Protein AF-A0A946X3V8-F1 (afdb_monomer)

Structure (mmCIF, N/CA/C/O backbone):
data_AF-A0A946X3V8-F1
#
_entry.id   AF-A0A946X3V8-F1
#
loop_
_atom_site.group_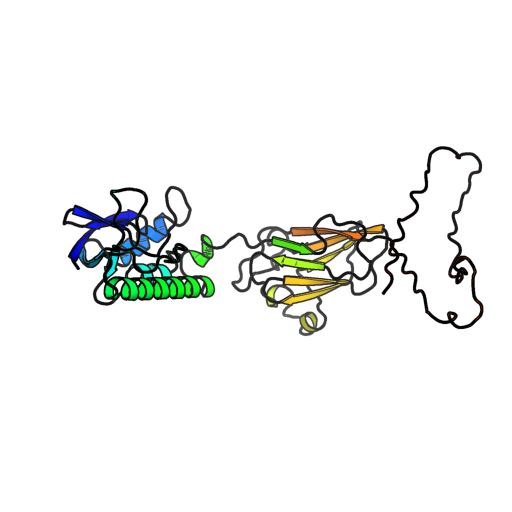PDB
_atom_site.id
_atom_site.type_symbol
_atom_site.label_atom_id
_atom_site.label_alt_id
_atom_site.label_comp_id
_atom_site.label_asym_id
_atom_site.label_entity_id
_atom_site.label_seq_id
_atom_site.pdbx_PDB_ins_code
_atom_site.Cartn_x
_atom_site.Cartn_y
_atom_site.Cartn_z
_atom_site.occupancy
_atom_site.B_iso_or_equiv
_atom_site.auth_seq_id
_atom_site.auth_comp_id
_atom_site.auth_asym_id
_atom_site.auth_atom_id
_atom_site.pdbx_PDB_model_num
ATOM 1 N N . MET A 1 1 ? -13.999 -13.532 32.429 1.00 78.25 1 MET A N 1
ATOM 2 C CA . MET A 1 1 ? -14.507 -12.390 31.642 1.00 78.25 1 MET A CA 1
ATOM 3 C C . MET A 1 1 ? -14.906 -11.303 32.614 1.00 78.25 1 MET A C 1
ATOM 5 O O . MET A 1 1 ? -15.531 -11.626 33.618 1.00 78.25 1 MET A O 1
ATOM 9 N N . ALA A 1 2 ? -14.481 -10.073 32.361 1.00 88.38 2 ALA A N 1
ATOM 10 C CA . ALA A 1 2 ? -14.849 -8.902 33.150 1.00 88.38 2 ALA A CA 1
ATOM 11 C C . ALA A 1 2 ? -15.668 -7.944 32.278 1.00 88.38 2 ALA A C 1
ATOM 13 O O . ALA A 1 2 ? -15.672 -8.074 31.055 1.00 88.38 2 ALA A O 1
ATOM 14 N N . THR A 1 3 ? -16.346 -6.989 32.899 1.00 93.31 3 THR A N 1
ATOM 15 C CA . THR A 1 3 ? -16.935 -5.838 32.207 1.00 93.31 3 THR A CA 1
ATOM 16 C C . THR A 1 3 ? -16.136 -4.594 32.557 1.00 93.31 3 THR A C 1
ATOM 18 O O . THR A 1 3 ? -15.668 -4.481 33.690 1.00 93.31 3 THR A O 1
ATOM 21 N N . GLY A 1 4 ? -15.984 -3.675 31.610 1.00 94.19 4 GLY A N 1
ATOM 22 C CA . GLY A 1 4 ? -15.344 -2.387 31.856 1.00 94.19 4 GLY A CA 1
ATOM 23 C C . GLY A 1 4 ? -16.062 -1.265 31.125 1.00 94.19 4 GLY A C 1
ATOM 24 O O . GLY A 1 4 ? -16.406 -1.415 29.953 1.00 94.19 4 GLY A O 1
ATOM 25 N N . THR A 1 5 ? -16.286 -0.152 31.815 1.00 97.50 5 THR A N 1
ATOM 26 C CA . THR A 1 5 ? -16.934 1.031 31.238 1.00 97.50 5 THR A CA 1
ATOM 27 C C . THR A 1 5 ? -15.870 1.993 30.729 1.00 97.50 5 THR A C 1
ATOM 29 O O . THR A 1 5 ? -15.055 2.460 31.523 1.00 97.50 5 THR A O 1
ATOM 32 N N . VAL A 1 6 ? -15.854 2.302 29.431 1.00 97.00 6 VAL A N 1
ATOM 33 C CA . VAL A 1 6 ? -14.847 3.187 28.818 1.00 97.00 6 VAL A CA 1
ATOM 34 C C . VAL A 1 6 ? -14.867 4.563 29.488 1.00 97.00 6 VAL A C 1
ATOM 36 O O . VAL A 1 6 ? -15.927 5.170 29.631 1.00 97.00 6 VAL A O 1
ATOM 39 N N . GLN A 1 7 ? -13.696 5.070 29.883 1.00 97.12 7 GLN A N 1
ATOM 40 C CA . GLN A 1 7 ? -13.557 6.371 30.540 1.00 97.12 7 GLN A CA 1
ATOM 41 C C . GLN A 1 7 ? -12.714 7.353 29.722 1.00 97.12 7 GLN A C 1
ATOM 43 O O . GLN A 1 7 ? -13.207 8.415 29.356 1.00 97.12 7 GLN A O 1
ATOM 48 N N . THR A 1 8 ? -11.440 7.030 29.469 1.00 96.44 8 THR A N 1
ATOM 49 C CA . THR A 1 8 ? -10.491 7.956 28.822 1.00 96.44 8 THR A CA 1
ATOM 50 C C . THR A 1 8 ? -9.609 7.230 27.817 1.00 96.44 8 THR A C 1
ATOM 52 O O . THR A 1 8 ? -9.109 6.148 28.108 1.00 96.44 8 THR A O 1
ATOM 55 N N . PHE A 1 9 ? -9.345 7.850 26.668 1.00 94.56 9 PHE A N 1
ATOM 56 C CA . PHE A 1 9 ? -8.473 7.301 25.627 1.00 94.56 9 PHE A CA 1
ATOM 57 C C . PHE A 1 9 ? -7.059 7.867 25.706 1.00 94.56 9 PHE A C 1
ATOM 59 O O . PHE A 1 9 ? -6.863 9.084 25.779 1.00 94.56 9 PHE A O 1
ATOM 66 N N . ILE A 1 10 ? -6.070 6.980 25.629 1.00 92.69 10 ILE A N 1
ATOM 67 C CA . ILE A 1 10 ? -4.640 7.311 25.649 1.00 92.69 10 ILE A CA 1
ATOM 68 C C . ILE A 1 10 ? -4.106 7.404 24.208 1.00 92.69 10 ILE A C 1
ATOM 70 O O . ILE A 1 10 ? -3.445 8.381 23.840 1.00 92.69 10 ILE A O 1
ATOM 74 N N . ASP A 1 11 ? -4.432 6.414 23.376 1.00 91.00 11 ASP A N 1
ATOM 75 C CA . ASP A 1 11 ? -4.097 6.331 21.949 1.00 91.00 11 ASP A CA 1
ATOM 76 C C . ASP A 1 11 ? -5.118 5.453 21.193 1.00 91.00 11 ASP A C 1
ATOM 78 O O . ASP A 1 11 ? -6.124 5.048 21.770 1.00 91.00 11 ASP A O 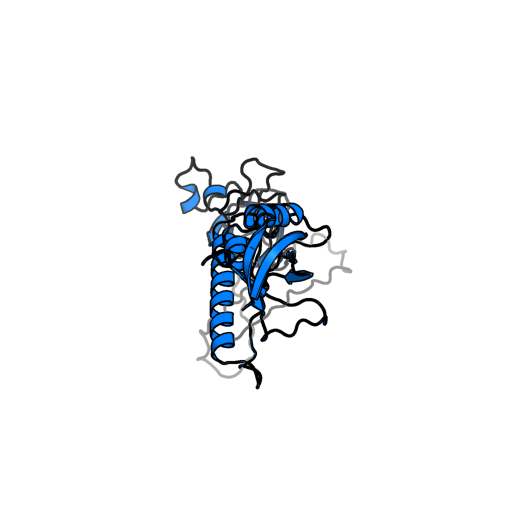1
ATOM 82 N N . GLY A 1 12 ? -4.873 5.167 19.907 1.00 91.12 12 GLY A N 1
ATOM 83 C CA . GLY A 1 12 ? -5.767 4.367 19.054 1.00 91.12 12 GLY A CA 1
ATOM 84 C C . GLY A 1 12 ? -5.869 2.876 19.396 1.00 91.12 12 GLY A C 1
ATOM 85 O O . GLY A 1 12 ? -6.536 2.143 18.677 1.00 91.12 12 GLY A O 1
ATOM 86 N N . MET A 1 13 ? -5.217 2.400 20.461 1.00 94.31 13 MET A N 1
ATOM 87 C CA . MET A 1 13 ? -5.359 1.021 20.947 1.00 94.31 13 MET A CA 1
ATOM 88 C C . MET A 1 13 ? -5.464 0.911 22.473 1.00 94.31 13 MET A C 1
ATOM 90 O O . MET A 1 13 ? -5.549 -0.203 22.992 1.00 94.31 13 MET A O 1
ATOM 94 N N . THR A 1 14 ? -5.428 2.028 23.203 1.00 94.12 14 THR A N 1
ATOM 95 C CA . THR A 1 14 ? -5.308 2.033 24.664 1.00 94.12 14 THR A CA 1
ATOM 96 C C . THR A 1 14 ? -6.273 3.025 25.300 1.00 94.12 14 THR A C 1
ATOM 98 O O . THR A 1 14 ? -6.287 4.210 24.956 1.00 94.12 14 THR A O 1
ATOM 101 N N . PHE A 1 15 ? -7.029 2.562 26.293 1.00 94.50 15 PHE A N 1
ATOM 102 C CA . PHE A 1 15 ? -7.959 3.375 27.076 1.00 94.50 15 PHE A CA 1
ATOM 103 C C . PHE A 1 15 ? -8.028 2.898 28.533 1.00 94.50 15 PHE A C 1
ATOM 105 O O . PHE A 1 15 ? -7.554 1.815 28.875 1.00 94.50 15 PHE A O 1
ATOM 112 N N . THR A 1 16 ? -8.605 3.714 29.410 1.00 95.12 16 THR A N 1
ATOM 113 C CA . THR A 1 16 ? -8.894 3.357 30.803 1.00 95.12 16 THR A CA 1
ATOM 114 C C . THR A 1 16 ? -10.383 3.128 31.003 1.00 95.12 16 THR A C 1
ATOM 116 O O . THR A 1 16 ? -11.209 3.731 30.311 1.00 95.12 16 THR A O 1
ATOM 119 N N . THR A 1 17 ? -10.727 2.281 31.970 1.00 95.12 17 THR A N 1
ATOM 120 C CA . THR A 1 17 ? -12.112 2.062 32.392 1.00 95.12 17 THR A CA 1
ATOM 121 C C . THR A 1 17 ? -12.420 2.767 33.712 1.00 95.12 17 THR A C 1
ATOM 123 O O . THR A 1 17 ? -11.513 3.080 34.485 1.00 95.12 17 THR A O 1
ATOM 126 N N . VAL A 1 18 ? -13.704 3.002 33.997 1.00 94.88 18 VAL A N 1
ATOM 127 C CA . VAL A 1 18 ? -14.175 3.591 35.267 1.00 94.88 18 VAL A CA 1
ATOM 128 C C . VAL A 1 18 ? -13.748 2.745 36.473 1.00 94.88 18 VAL A C 1
ATOM 130 O O . VAL A 1 18 ? -13.488 3.272 37.551 1.00 94.88 18 VAL A O 1
ATOM 133 N N . GLU A 1 19 ? -13.624 1.435 36.280 1.00 92.38 19 GLU A N 1
ATOM 134 C CA . GLU A 1 19 ? -13.178 0.464 37.281 1.00 92.38 19 GLU A CA 1
ATOM 135 C C . GLU A 1 19 ? -11.659 0.523 37.548 1.00 92.38 19 GLU A C 1
ATOM 137 O O . GLU A 1 19 ? -11.155 -0.203 38.403 1.00 92.38 19 GLU A O 1
ATOM 142 N N . GLY A 1 20 ? -10.926 1.399 36.851 1.00 88.94 20 GLY A N 1
ATOM 143 C CA . GLY A 1 20 ? -9.498 1.638 37.061 1.00 88.94 20 GLY A CA 1
ATOM 144 C C . GLY A 1 20 ? -8.571 0.697 36.290 1.00 88.94 20 GLY A C 1
ATOM 145 O O . GLY A 1 20 ? -7.361 0.715 36.519 1.00 88.94 20 GLY A O 1
ATOM 146 N N . GLU A 1 21 ? -9.095 -0.114 35.367 1.00 88.88 21 GLU A N 1
ATOM 147 C CA . GLU A 1 21 ? -8.267 -0.957 34.501 1.00 88.88 21 GLU A CA 1
ATOM 148 C C . GLU A 1 21 ? -7.748 -0.153 33.300 1.00 88.88 21 GLU A C 1
ATOM 150 O O . GLU A 1 21 ? -8.473 0.624 32.678 1.00 88.88 21 GLU A O 1
ATOM 155 N N . THR A 1 22 ? -6.475 -0.356 32.949 1.00 91.75 22 THR A N 1
ATOM 156 C CA . THR A 1 22 ? -5.914 0.121 31.676 1.00 91.75 22 THR A CA 1
ATOM 157 C C . THR A 1 22 ? -6.017 -1.002 30.657 1.00 91.75 22 THR A C 1
ATOM 159 O O . THR A 1 22 ? -5.399 -2.057 30.815 1.00 91.75 22 THR A O 1
ATOM 162 N N . VAL A 1 23 ? -6.800 -0.771 29.612 1.00 91.88 23 VAL A N 1
ATOM 163 C CA . VAL A 1 23 ? -7.073 -1.731 28.550 1.00 91.88 23 VAL A CA 1
ATOM 164 C C . VAL A 1 23 ? -6.216 -1.385 27.344 1.00 91.88 23 VAL A C 1
ATOM 166 O O . VAL A 1 23 ? -6.343 -0.301 26.780 1.00 91.88 23 VAL A O 1
ATOM 169 N N . ARG A 1 24 ? -5.361 -2.324 26.927 1.00 92.56 24 ARG A N 1
ATOM 170 C CA . ARG A 1 24 ? -4.690 -2.282 25.627 1.00 92.56 24 ARG A CA 1
ATOM 171 C C . ARG A 1 24 ? -5.261 -3.367 24.726 1.00 92.56 24 ARG A C 1
ATOM 173 O O . ARG A 1 24 ? -5.230 -4.546 25.086 1.00 92.56 24 ARG A O 1
ATOM 180 N N . LEU A 1 25 ? -5.777 -2.963 23.571 1.00 93.38 25 LEU A N 1
ATOM 181 C CA . LEU A 1 25 ? -6.363 -3.858 22.583 1.00 93.38 25 LEU A CA 1
ATOM 182 C C . LEU A 1 25 ? -5.312 -4.835 22.052 1.00 93.38 25 LEU A C 1
ATOM 184 O O . LEU A 1 25 ? -4.192 -4.456 21.704 1.00 93.38 25 LEU A O 1
ATOM 188 N N . ASN A 1 26 ? -5.674 -6.113 22.027 1.00 91.19 26 ASN A N 1
ATOM 189 C CA . ASN A 1 26 ? -4.788 -7.178 21.583 1.00 91.19 26 ASN A CA 1
ATOM 190 C C . ASN A 1 26 ? -4.796 -7.342 20.054 1.00 91.19 26 ASN A C 1
ATOM 192 O O . ASN A 1 26 ? -5.752 -6.962 19.378 1.00 91.19 26 ASN A O 1
ATOM 196 N N . GLY A 1 27 ? -3.727 -7.937 19.519 1.00 89.06 27 GLY A N 1
ATOM 197 C CA . GLY A 1 27 ? -3.599 -8.320 18.108 1.00 89.06 27 GLY A CA 1
ATOM 198 C C . GLY A 1 27 ? -3.293 -7.184 17.129 1.00 89.06 27 GLY A C 1
ATOM 199 O O . GLY A 1 27 ? -2.918 -7.467 15.993 1.00 89.06 27 GLY A O 1
ATOM 200 N N . ILE A 1 28 ? -3.395 -5.927 17.558 1.00 91.88 28 ILE A N 1
ATOM 201 C CA . ILE A 1 28 ? -3.292 -4.761 16.679 1.00 91.88 28 ILE A CA 1
ATOM 202 C C . ILE A 1 28 ? -2.108 -3.853 17.009 1.00 91.88 28 ILE A C 1
ATOM 204 O O . ILE A 1 28 ? -1.608 -3.826 18.135 1.00 91.88 28 ILE A O 1
ATOM 208 N N . ASP A 1 29 ? -1.667 -3.116 15.997 1.00 91.31 29 ASP A N 1
ATOM 209 C CA . ASP A 1 29 ? -0.689 -2.038 16.073 1.00 91.31 29 ASP A CA 1
ATOM 210 C C . ASP A 1 29 ? -1.300 -0.770 15.463 1.00 91.31 29 ASP A C 1
ATOM 212 O O . ASP A 1 29 ? -1.994 -0.827 14.443 1.00 91.31 29 ASP A O 1
ATOM 216 N N . VAL A 1 30 ? -1.054 0.373 16.100 1.00 90.06 30 VAL A N 1
ATOM 217 C CA . VAL A 1 30 ? -1.526 1.695 15.657 1.00 90.06 30 VAL A CA 1
ATOM 218 C C . VAL A 1 30 ? -0.366 2.687 15.684 1.00 90.06 30 VAL A C 1
ATOM 220 O O . VAL A 1 30 ? 0.610 2.451 16.403 1.00 90.06 30 VAL A O 1
ATOM 223 N N . PRO A 1 31 ? -0.434 3.821 14.966 1.00 83.81 31 PRO A N 1
ATOM 224 C CA . PRO A 1 31 ? 0.631 4.809 15.035 1.00 83.81 31 PRO A CA 1
ATOM 225 C C . PRO A 1 31 ? 0.688 5.418 16.443 1.00 83.81 31 PRO A C 1
ATOM 227 O O . PRO A 1 31 ? -0.328 5.850 16.994 1.00 83.81 31 PRO A O 1
ATOM 230 N N . VAL A 1 32 ? 1.882 5.465 17.037 1.00 80.88 32 VAL A N 1
ATOM 231 C CA . VAL A 1 32 ? 2.118 5.963 18.405 1.00 80.88 32 VAL A CA 1
ATOM 232 C C . VAL A 1 32 ? 3.109 7.129 18.429 1.00 80.88 32 VAL A C 1
ATOM 234 O O . VAL A 1 32 ? 3.806 7.412 17.457 1.00 80.88 32 VAL A O 1
ATOM 237 N N . GLY A 1 33 ? 3.184 7.833 19.563 1.00 79.81 33 GLY A N 1
ATOM 238 C CA . GLY A 1 33 ? 4.104 8.960 19.741 1.00 79.81 33 GLY A CA 1
ATOM 239 C C . GLY A 1 33 ? 3.791 10.128 18.800 1.00 79.81 33 GLY A C 1
ATOM 240 O O . GLY A 1 33 ? 2.685 10.662 18.826 1.00 79.81 33 GLY A O 1
ATOM 241 N N . ALA A 1 34 ? 4.772 10.532 17.993 1.00 73.38 34 ALA A N 1
ATOM 242 C CA . ALA A 1 34 ? 4.633 11.601 17.001 1.00 73.38 34 ALA A CA 1
ATOM 243 C C . ALA A 1 34 ? 4.330 11.083 15.579 1.00 73.38 34 ALA A C 1
ATOM 245 O O . ALA A 1 34 ? 4.397 11.856 14.626 1.00 73.38 34 ALA A O 1
ATOM 246 N N . ALA A 1 35 ? 4.025 9.789 15.418 1.00 69.31 35 ALA A N 1
ATOM 247 C CA . ALA A 1 35 ? 3.753 9.212 14.106 1.00 69.31 35 ALA A CA 1
ATOM 248 C C . ALA A 1 35 ? 2.489 9.827 13.463 1.00 69.31 35 ALA A C 1
ATOM 250 O O . ALA A 1 35 ? 1.476 10.015 14.156 1.00 69.31 35 ALA A O 1
ATOM 251 N N . PRO A 1 36 ? 2.512 10.117 12.147 1.00 68.44 36 PRO A N 1
ATOM 252 C CA . PRO A 1 36 ? 1.312 10.486 11.400 1.00 68.44 36 PRO A CA 1
ATOM 253 C C . PRO A 1 36 ? 0.200 9.439 11.571 1.00 68.44 36 PRO A C 1
ATOM 255 O O . PRO A 1 36 ? 0.465 8.271 11.824 1.00 68.44 36 PRO A O 1
ATOM 258 N N . GLY A 1 37 ? -1.066 9.853 11.506 1.00 75.00 37 GLY A N 1
ATOM 259 C CA . GLY A 1 37 ? -2.206 8.944 11.689 1.00 75.00 37 GLY A CA 1
ATOM 260 C C . GLY A 1 37 ? -2.555 8.594 13.143 1.00 75.00 37 GLY A C 1
ATOM 261 O O . GLY A 1 37 ? -3.673 8.147 13.387 1.00 75.00 37 GLY A O 1
ATOM 262 N N . ARG A 1 38 ? -1.693 8.884 14.135 1.00 83.06 38 ARG A N 1
ATOM 263 C CA . ARG A 1 38 ? -1.981 8.616 15.564 1.00 83.06 38 ARG A CA 1
ATOM 264 C C . ARG A 1 38 ? -3.309 9.216 16.026 1.00 83.06 38 ARG A C 1
ATOM 266 O O . ARG A 1 38 ? -4.111 8.540 16.665 1.00 83.06 38 ARG A O 1
ATOM 273 N N . ASN A 1 39 ? -3.522 10.502 15.746 1.00 84.19 39 ASN A N 1
ATOM 274 C CA . ASN A 1 39 ? -4.725 11.204 16.199 1.00 84.19 39 ASN A CA 1
ATOM 275 C C . ASN A 1 39 ? -5.979 10.682 15.494 1.00 84.19 39 ASN A C 1
ATOM 277 O O . ASN A 1 39 ? -7.029 10.623 16.119 1.00 84.19 39 ASN A O 1
ATOM 281 N N . ALA A 1 40 ? -5.854 10.269 14.231 1.00 81.31 40 ALA A N 1
ATOM 282 C CA . ALA A 1 40 ? -6.958 9.700 13.473 1.00 81.31 40 ALA A CA 1
ATOM 283 C C . ALA A 1 40 ? -7.340 8.314 14.018 1.00 81.31 40 ALA A C 1
ATOM 285 O O . ALA A 1 40 ? -8.507 8.075 14.292 1.00 81.31 40 ALA A O 1
ATOM 286 N N . ALA A 1 41 ? -6.358 7.454 14.315 1.00 84.44 41 ALA A N 1
ATOM 287 C CA . ALA A 1 41 ? -6.618 6.169 14.968 1.00 84.44 41 ALA A CA 1
ATOM 288 C C . ALA A 1 41 ? -7.237 6.323 16.368 1.00 84.44 41 ALA A C 1
ATOM 290 O O . ALA A 1 41 ? -8.102 5.541 16.751 1.00 84.44 41 ALA A O 1
ATOM 291 N N . LYS A 1 42 ? -6.822 7.339 17.140 1.00 91.06 42 LYS A N 1
ATOM 292 C CA . LYS A 1 42 ? -7.452 7.656 18.433 1.00 91.06 42 LYS A CA 1
ATOM 293 C C . LYS A 1 42 ? -8.900 8.122 18.264 1.00 91.06 42 LYS A C 1
ATOM 295 O O . LYS A 1 42 ? -9.756 7.659 19.005 1.00 91.06 42 LYS A O 1
ATOM 300 N N . ALA A 1 43 ? -9.152 9.025 17.318 1.00 87.81 43 ALA A N 1
ATOM 301 C CA . ALA A 1 43 ? -10.485 9.555 17.051 1.00 87.81 43 ALA A CA 1
ATOM 302 C C . ALA A 1 43 ? -11.451 8.457 16.585 1.00 87.81 43 ALA A C 1
ATOM 304 O O . ALA A 1 43 ? -12.572 8.399 17.075 1.00 87.81 43 ALA A O 1
ATOM 305 N N . GLU A 1 44 ? -10.996 7.541 15.726 1.00 93.94 44 GLU A N 1
ATOM 306 C CA . GLU A 1 44 ? -11.821 6.407 15.303 1.00 93.94 44 GLU A CA 1
ATOM 307 C C . GLU A 1 44 ? -12.158 5.491 16.483 1.00 93.94 44 GLU A C 1
ATOM 309 O O . GLU A 1 44 ? -13.300 5.073 16.643 1.00 93.94 44 GLU A O 1
ATOM 314 N N . LEU A 1 45 ? -11.185 5.203 17.355 1.00 95.06 45 LEU A N 1
ATOM 315 C CA . LEU A 1 45 ? -11.452 4.392 18.539 1.00 95.06 45 LEU A CA 1
ATOM 316 C C . LEU A 1 45 ? -12.463 5.084 19.477 1.00 95.06 45 LEU A C 1
ATOM 318 O O . LEU A 1 45 ? -13.329 4.419 20.041 1.00 95.06 45 LEU A O 1
ATOM 322 N N . GLU A 1 46 ? -12.370 6.410 19.619 1.00 94.56 46 GLU A N 1
ATOM 323 C CA . GLU A 1 46 ? -13.327 7.236 20.368 1.00 94.56 46 GLU A CA 1
ATOM 324 C C . GLU A 1 46 ? -14.739 7.196 19.770 1.00 94.56 46 GLU A C 1
ATOM 326 O O . GLU A 1 46 ? -15.710 7.151 20.522 1.00 94.56 46 GLU A O 1
ATOM 331 N N . GLU A 1 47 ? -14.865 7.191 18.443 1.00 94.38 47 GLU A N 1
ATOM 332 C CA . GLU A 1 47 ? -16.149 7.080 17.745 1.00 94.38 47 GLU A CA 1
ATOM 333 C C . GLU A 1 47 ? -16.740 5.671 17.854 1.00 94.38 47 GLU A C 1
ATOM 335 O O . GLU A 1 47 ? -17.938 5.515 18.093 1.00 94.38 47 GLU A O 1
ATOM 340 N N . LEU A 1 48 ? -15.893 4.648 17.734 1.00 94.94 48 LEU A N 1
ATOM 341 C CA . LEU A 1 48 ? -16.301 3.251 17.756 1.00 94.94 48 LEU A CA 1
ATOM 342 C C . LEU A 1 48 ? -16.796 2.805 19.138 1.00 94.94 48 LEU A C 1
ATOM 344 O O . LEU A 1 48 ? -17.756 2.042 19.229 1.00 94.94 48 LEU A O 1
ATOM 348 N N . ILE A 1 49 ? -16.143 3.254 20.214 1.00 97.12 49 ILE A N 1
ATOM 349 C CA . ILE A 1 49 ? -16.503 2.890 21.593 1.00 97.12 49 ILE A CA 1
ATOM 350 C C . ILE A 1 49 ? -16.533 4.109 22.526 1.00 97.12 49 ILE A C 1
ATOM 352 O O . ILE A 1 49 ? -15.737 4.154 23.459 1.00 97.12 49 ILE A O 1
ATOM 356 N N . PRO A 1 50 ? -17.453 5.076 22.354 1.00 95.88 50 PRO A N 1
ATOM 357 C CA . PRO A 1 50 ? -17.441 6.335 23.102 1.00 95.88 50 PRO A CA 1
ATOM 358 C C . PRO A 1 50 ? -17.345 6.172 24.625 1.00 95.88 50 PRO A C 1
ATOM 360 O O . PRO A 1 50 ? -17.733 5.154 25.199 1.00 95.88 50 PRO A O 1
ATOM 363 N N . ALA A 1 51 ? -16.856 7.203 25.319 1.00 96.44 51 ALA A N 1
ATOM 364 C CA . ALA A 1 51 ? -16.819 7.185 26.782 1.00 96.44 51 ALA A CA 1
ATOM 365 C C . ALA A 1 51 ? -18.217 6.886 27.363 1.00 96.44 51 ALA A C 1
ATOM 367 O O . ALA A 1 51 ? -19.209 7.506 26.981 1.00 96.44 51 ALA A O 1
ATOM 368 N N . GLY A 1 52 ? -18.286 5.929 28.289 1.00 96.56 52 GLY A N 1
ATOM 369 C CA . GLY A 1 52 ? -19.530 5.366 28.818 1.00 96.56 52 GLY A CA 1
ATOM 370 C C . GLY A 1 52 ? -19.955 4.036 28.185 1.00 96.56 52 GLY A C 1
ATOM 371 O O . GLY A 1 52 ? -20.804 3.358 28.763 1.00 96.56 52 GLY A O 1
ATOM 372 N N . THR A 1 53 ? -19.361 3.616 27.062 1.00 97.81 53 THR A N 1
ATOM 373 C CA . THR A 1 53 ? -19.620 2.295 26.469 1.00 97.81 53 THR A CA 1
ATOM 374 C C . THR A 1 53 ? -19.179 1.184 27.422 1.00 97.81 53 THR A C 1
ATOM 376 O O . THR A 1 53 ? -18.076 1.216 27.973 1.00 97.81 53 THR A O 1
ATOM 379 N N . VAL A 1 54 ? -20.044 0.189 27.627 1.00 97.81 54 VAL A N 1
ATOM 380 C CA . VAL A 1 54 ? -19.768 -0.970 28.485 1.00 97.81 54 VAL A CA 1
ATOM 381 C C . VAL A 1 54 ? -19.267 -2.116 27.621 1.00 97.81 54 VAL A C 1
ATOM 383 O O . VAL A 1 54 ? -20.000 -2.636 26.786 1.00 97.81 54 VAL A O 1
ATOM 386 N N . LEU A 1 55 ? -18.026 -2.535 27.853 1.00 97.31 55 LEU A N 1
ATOM 387 C CA . LEU A 1 55 ? -17.369 -3.572 27.068 1.00 97.31 55 LEU A CA 1
ATOM 388 C C . LEU A 1 55 ? -17.243 -4.868 27.862 1.00 97.31 55 LEU A C 1
ATOM 390 O O . LEU A 1 55 ? -16.966 -4.861 29.064 1.00 97.31 55 LEU A O 1
ATOM 394 N N . THR A 1 56 ? -17.366 -5.995 27.164 1.00 97.19 56 THR A N 1
ATOM 395 C CA . THR A 1 56 ? -16.904 -7.286 27.681 1.00 97.19 56 THR A CA 1
ATOM 396 C C . THR A 1 56 ? -15.405 -7.399 27.437 1.00 97.19 56 THR A C 1
ATOM 398 O O . THR A 1 56 ? -14.941 -7.287 26.305 1.00 97.19 56 THR A O 1
ATOM 401 N N . LEU A 1 57 ? -14.641 -7.629 28.502 1.00 93.38 57 LEU A N 1
ATOM 402 C CA . LEU A 1 57 ? -13.186 -7.700 28.484 1.00 93.38 57 LEU A CA 1
ATOM 403 C C . LEU A 1 57 ? -12.714 -9.131 28.756 1.00 93.38 57 LEU A C 1
ATOM 405 O O . LEU A 1 57 ? -13.021 -9.743 29.791 1.00 93.38 57 LEU A O 1
ATOM 409 N N . ILE A 1 58 ? -11.921 -9.655 27.825 1.00 90.94 58 ILE A N 1
ATOM 410 C CA . ILE A 1 58 ? -11.261 -10.956 27.931 1.00 90.94 58 ILE A CA 1
ATOM 411 C C . ILE A 1 58 ? -9.756 -10.710 27.949 1.00 90.94 58 ILE A C 1
ATOM 413 O O . ILE A 1 58 ? -9.175 -10.326 26.937 1.00 90.94 58 ILE A O 1
ATOM 417 N N . ALA A 1 59 ? -9.128 -10.896 29.111 1.00 86.69 59 ALA A N 1
ATOM 418 C CA . ALA A 1 59 ? -7.684 -10.749 29.244 1.00 86.69 59 ALA A CA 1
ATOM 419 C C . ALA A 1 59 ? -6.964 -11.850 28.456 1.00 86.69 59 ALA A C 1
ATOM 421 O O . ALA A 1 59 ? -7.293 -13.028 28.599 1.00 86.69 59 ALA A O 1
ATOM 422 N N . ASP A 1 60 ? -5.963 -11.473 27.664 1.00 80.44 60 ASP A N 1
ATOM 423 C CA . ASP A 1 60 ? -5.059 -12.433 27.044 1.00 80.44 60 ASP A CA 1
ATOM 424 C C . ASP A 1 60 ? -4.045 -12.918 28.088 1.00 80.44 60 ASP A C 1
ATOM 426 O O . ASP A 1 60 ? -3.130 -12.197 28.488 1.00 80.44 60 ASP A O 1
ATOM 430 N N . THR A 1 61 ? -4.222 -14.157 28.541 1.00 72.38 61 THR A N 1
ATOM 431 C CA . THR A 1 61 ? -3.334 -14.836 29.497 1.00 72.38 61 THR A CA 1
ATOM 432 C C . THR A 1 61 ? -2.185 -15.583 28.819 1.00 72.38 61 THR A C 1
ATOM 434 O O . THR A 1 61 ? -1.323 -16.143 29.494 1.00 72.38 61 THR A O 1
ATOM 437 N N . THR A 1 62 ? -2.162 -15.605 27.487 1.00 64.50 62 THR A N 1
ATOM 438 C CA . THR A 1 62 ? -1.239 -16.409 26.677 1.00 64.50 62 THR A CA 1
ATOM 439 C C . THR A 1 62 ? -0.020 -15.610 26.210 1.00 64.50 62 THR A C 1
ATOM 441 O O . THR A 1 62 ? 1.041 -16.184 25.954 1.00 64.50 62 THR A O 1
ATOM 444 N N . THR A 1 63 ? -0.135 -14.278 26.159 1.00 64.06 63 THR A N 1
ATOM 445 C CA . THR A 1 63 ? 0.946 -13.373 25.759 1.00 64.06 63 THR A CA 1
ATOM 446 C C . THR A 1 63 ? 1.605 -12.736 26.983 1.00 64.06 63 THR A C 1
ATOM 448 O O . THR A 1 63 ? 1.044 -11.851 27.625 1.00 64.06 63 THR A O 1
ATOM 451 N N . THR A 1 64 ? 2.849 -13.113 27.285 1.00 55.69 64 THR A N 1
ATOM 452 C CA . THR A 1 64 ? 3.690 -12.355 28.226 1.00 55.69 64 THR A CA 1
ATOM 453 C C . THR A 1 64 ? 4.130 -11.044 27.580 1.00 55.69 64 THR A C 1
ATOM 455 O O . THR A 1 64 ? 4.976 -11.046 26.684 1.00 55.69 64 THR A O 1
ATOM 458 N N . VAL A 1 65 ? 3.561 -9.923 28.023 1.00 55.97 65 VAL A N 1
ATOM 459 C CA . VAL A 1 65 ? 4.027 -8.581 27.646 1.00 55.97 65 VAL A CA 1
ATOM 460 C C . VAL A 1 65 ? 5.285 -8.253 28.469 1.00 55.97 65 VAL A C 1
ATOM 462 O O . VAL A 1 65 ? 5.280 -8.505 29.674 1.00 55.97 65 VAL A O 1
ATOM 465 N N . PRO A 1 66 ? 6.368 -7.711 27.876 1.00 44.78 66 PRO A N 1
ATOM 466 C CA . PRO A 1 66 ? 7.638 -7.495 28.583 1.00 44.78 66 PRO A CA 1
ATOM 467 C C . PRO A 1 66 ? 7.583 -6.533 29.783 1.00 44.78 66 PRO A C 1
ATOM 469 O O . PRO A 1 66 ? 8.499 -6.544 30.601 1.00 44.78 66 PRO A O 1
ATOM 472 N N . SER A 1 67 ? 6.541 -5.702 29.908 1.00 50.56 67 SER A N 1
ATOM 473 C CA . SER A 1 67 ? 6.342 -4.801 31.050 1.00 50.56 67 SER A CA 1
ATOM 474 C C . SER A 1 67 ? 5.134 -5.231 31.889 1.00 50.56 67 SER A C 1
ATOM 476 O O . SER A 1 67 ? 4.037 -5.459 31.383 1.00 50.56 67 SER A O 1
ATOM 478 N N . SER A 1 68 ? 5.337 -5.329 33.203 1.00 49.22 68 SER A N 1
ATOM 479 C CA . SER A 1 68 ? 4.423 -5.943 34.177 1.00 49.22 68 SER A CA 1
ATOM 480 C C . SER A 1 68 ? 3.106 -5.195 34.439 1.00 49.22 68 SER A C 1
ATOM 482 O O . SER A 1 68 ? 2.307 -5.660 35.250 1.00 49.22 68 SER A O 1
ATOM 484 N N . SER A 1 69 ? 2.851 -4.060 33.781 1.00 54.31 69 SER A N 1
ATOM 485 C CA . SER A 1 69 ? 1.666 -3.223 34.025 1.00 54.31 69 SER A CA 1
ATOM 486 C C . SER A 1 69 ? 0.654 -3.186 32.879 1.00 54.31 69 SER A C 1
ATOM 488 O O . SER A 1 69 ? -0.482 -2.775 33.103 1.00 54.31 69 SER A O 1
ATOM 490 N N . THR A 1 70 ? 1.019 -3.601 31.660 1.00 62.97 70 THR A N 1
ATOM 491 C CA . THR A 1 70 ? 0.106 -3.529 30.507 1.00 62.97 70 THR A CA 1
ATOM 492 C C . THR A 1 70 ? -0.506 -4.896 30.235 1.00 62.97 70 THR A C 1
ATOM 494 O O . THR A 1 70 ? 0.145 -5.773 29.670 1.00 62.97 70 THR A O 1
ATOM 497 N N . LYS A 1 71 ? -1.766 -5.078 30.633 1.00 76.06 71 LYS A N 1
ATOM 498 C CA . LYS A 1 71 ? -2.552 -6.264 30.280 1.00 76.06 71 LYS A CA 1
ATOM 499 C C . LYS A 1 71 ? -3.145 -6.081 28.881 1.00 76.06 71 LYS A C 1
ATOM 501 O O . LYS A 1 71 ? -3.664 -5.012 28.558 1.00 76.06 71 LYS A O 1
ATOM 506 N N . LEU A 1 72 ? -3.057 -7.123 28.059 1.00 86.75 72 LEU A N 1
ATOM 507 C CA . LEU A 1 72 ? -3.701 -7.164 26.749 1.00 86.75 72 LEU A CA 1
ATOM 508 C C . LEU A 1 72 ? -5.110 -7.719 26.899 1.00 86.75 72 LEU A C 1
ATOM 510 O O . LEU A 1 72 ? -5.326 -8.685 27.632 1.00 86.75 72 LEU A O 1
ATOM 514 N N . TYR A 1 73 ? -6.055 -7.122 26.187 1.00 91.25 73 TYR A N 1
ATOM 515 C CA . TYR A 1 73 ? -7.447 -7.538 26.218 1.00 91.25 73 TYR A CA 1
ATOM 516 C C . TYR A 1 73 ? -8.013 -7.661 24.812 1.00 91.25 73 TYR A C 1
ATOM 518 O O . TYR A 1 73 ? -7.743 -6.842 23.933 1.00 91.25 73 TYR A O 1
ATOM 526 N N . TRP A 1 74 ? -8.886 -8.644 24.644 1.00 93.19 74 TRP A N 1
ATOM 527 C CA . TRP A 1 74 ? -9.933 -8.588 23.639 1.00 93.19 74 TRP A CA 1
ATOM 528 C C . TRP A 1 74 ? -11.132 -7.879 24.250 1.00 93.19 74 TRP A C 1
ATOM 530 O O . TRP A 1 74 ? -11.683 -8.342 25.252 1.00 93.19 74 TRP A O 1
ATOM 540 N N . ALA A 1 75 ? -11.494 -6.739 23.671 1.00 95.44 75 ALA A N 1
ATOM 541 C CA . ALA A 1 75 ? -12.645 -5.958 24.087 1.00 95.44 75 ALA A CA 1
ATOM 542 C C . ALA A 1 75 ? -13.788 -6.152 23.090 1.00 95.44 75 ALA A C 1
ATOM 544 O O . ALA A 1 75 ? -13.561 -6.138 21.877 1.00 95.44 75 ALA A O 1
ATOM 545 N N . PHE A 1 76 ? -15.000 -6.329 23.611 1.00 97.12 76 PHE A N 1
ATOM 546 C CA . PHE A 1 76 ? -16.196 -6.547 22.811 1.00 97.12 76 PHE A CA 1
ATOM 547 C C . PHE A 1 76 ? -17.301 -5.569 23.186 1.00 97.12 76 PHE A C 1
ATOM 549 O O . PHE A 1 76 ? -17.661 -5.478 24.363 1.00 97.12 76 PHE A O 1
ATOM 556 N N . ASP A 1 77 ? -17.863 -4.903 22.181 1.00 96.50 77 ASP A N 1
ATOM 557 C CA . ASP A 1 77 ? -19.153 -4.222 22.284 1.00 96.50 77 ASP A CA 1
ATOM 558 C C . ASP A 1 77 ? -20.237 -5.161 21.738 1.00 96.50 77 ASP A C 1
ATOM 560 O O . ASP A 1 77 ? -20.303 -5.458 20.540 1.00 96.50 77 ASP A O 1
ATOM 564 N N . GLY A 1 78 ? -21.013 -5.758 22.644 1.00 94.25 78 GLY A N 1
ATOM 565 C CA . GLY A 1 78 ? -21.879 -6.888 22.316 1.00 94.25 78 GLY A CA 1
ATOM 566 C C . GLY A 1 78 ? -21.088 -8.051 21.701 1.00 94.25 78 GLY A C 1
ATOM 567 O O . GLY A 1 78 ? -20.284 -8.692 22.375 1.00 94.25 78 GLY A O 1
ATOM 568 N N . ALA A 1 79 ? -21.334 -8.337 20.419 1.00 92.94 79 ALA A N 1
ATOM 569 C CA . ALA A 1 79 ? -20.645 -9.388 19.662 1.00 92.94 79 ALA A CA 1
ATOM 570 C C . ALA A 1 79 ? -19.457 -8.872 18.823 1.00 92.94 79 ALA A C 1
ATOM 572 O O . ALA A 1 79 ? -18.753 -9.670 18.203 1.00 92.94 79 ALA A O 1
ATOM 573 N N . VAL A 1 80 ? -19.236 -7.555 18.772 1.00 94.50 80 VAL A N 1
ATOM 574 C CA . VAL A 1 80 ? -18.224 -6.931 17.912 1.00 94.50 80 VAL A CA 1
ATOM 575 C C . VAL A 1 80 ? -16.892 -6.874 18.644 1.00 94.50 80 VAL A C 1
ATOM 577 O O . VAL A 1 80 ? -16.783 -6.242 19.689 1.00 94.50 80 VAL A O 1
ATOM 580 N N . ASN A 1 81 ? -15.861 -7.509 18.085 1.00 96.62 81 ASN A N 1
ATOM 581 C CA . ASN A 1 81 ? -14.493 -7.386 18.584 1.00 96.62 81 ASN A CA 1
ATOM 582 C C . ASN A 1 81 ? -13.897 -6.044 18.132 1.00 96.62 81 ASN A C 1
ATOM 584 O O . ASN A 1 81 ? -13.702 -5.821 16.936 1.00 96.62 81 ASN A O 1
ATOM 588 N N . VAL A 1 82 ? -13.571 -5.176 19.090 1.00 97.62 82 VAL A N 1
ATOM 589 C CA . VAL A 1 82 ? -13.084 -3.813 18.827 1.00 97.62 82 VAL A CA 1
ATOM 590 C C . VAL A 1 82 ? -11.762 -3.826 18.050 1.00 97.62 82 VAL A C 1
ATOM 592 O O . VAL A 1 82 ? -11.600 -3.045 17.116 1.00 97.62 82 VAL A O 1
ATOM 595 N N . SER A 1 83 ? -10.842 -4.750 18.358 1.00 96.69 83 SER A N 1
ATOM 596 C CA . SER A 1 83 ? -9.577 -4.893 17.619 1.00 96.69 83 SER A CA 1
ATOM 597 C C . SER A 1 83 ? -9.812 -5.221 16.145 1.00 96.69 83 SER A C 1
ATOM 599 O O . SER A 1 83 ? -9.173 -4.647 15.267 1.00 96.69 83 SER A O 1
ATOM 601 N N . VAL A 1 84 ? -10.745 -6.138 15.868 1.00 97.00 84 VAL A N 1
ATOM 602 C CA . VAL A 1 84 ? -11.103 -6.515 14.494 1.00 97.00 84 VAL A CA 1
ATOM 603 C C . VAL A 1 84 ? -11.706 -5.317 13.772 1.00 97.00 84 VAL A C 1
ATOM 605 O O . VAL A 1 84 ? -11.306 -5.026 12.651 1.00 97.00 84 VAL A O 1
ATOM 608 N N . GLN A 1 85 ? -12.611 -4.587 14.422 1.00 97.62 85 GLN A N 1
ATOM 609 C CA . GLN A 1 85 ? -13.287 -3.451 13.807 1.00 97.62 85 GLN A CA 1
ATOM 610 C C . GLN A 1 85 ? -12.327 -2.290 13.499 1.00 97.62 85 GLN A C 1
ATOM 612 O O . GLN A 1 85 ? -12.395 -1.726 12.410 1.00 97.62 85 GLN A O 1
ATOM 617 N N . MET A 1 86 ? -11.366 -2.001 14.383 1.00 96.94 86 MET A N 1
ATOM 618 C CA . MET A 1 86 ? -10.291 -1.036 14.108 1.00 96.94 86 MET A CA 1
ATOM 619 C C . MET A 1 86 ? -9.452 -1.423 12.878 1.00 96.94 86 MET A C 1
ATOM 621 O O . MET A 1 86 ? -9.032 -0.546 12.119 1.00 96.94 86 MET A O 1
ATOM 625 N N . CYS A 1 87 ? -9.227 -2.723 12.653 1.00 95.38 87 CYS A N 1
ATOM 626 C CA . CYS A 1 87 ? -8.578 -3.218 11.439 1.00 95.38 87 CYS A CA 1
ATOM 627 C C . CYS A 1 87 ? -9.482 -3.137 10.208 1.00 95.38 87 CYS A C 1
ATOM 629 O O . CYS A 1 87 ? -9.003 -2.689 9.177 1.00 95.38 87 CYS A O 1
ATOM 631 N N . VAL A 1 88 ? -10.769 -3.493 10.305 1.00 94.56 88 VAL A N 1
ATOM 632 C CA . VAL A 1 88 ? -11.742 -3.359 9.198 1.00 94.56 88 VAL A CA 1
ATOM 633 C C . VAL A 1 88 ? -11.806 -1.915 8.697 1.00 94.56 88 VAL A C 1
ATOM 635 O O . VAL A 1 88 ? -11.836 -1.674 7.495 1.00 94.56 88 VAL A O 1
ATOM 638 N N . LEU A 1 89 ? -11.783 -0.955 9.621 1.00 90.12 89 LEU A N 1
ATOM 639 C CA . LEU A 1 89 ? -11.794 0.477 9.321 1.00 90.12 89 LEU A CA 1
ATOM 640 C C . LEU A 1 89 ? -10.413 1.007 8.898 1.00 90.12 89 LEU A C 1
ATOM 642 O O . LEU A 1 89 ? -10.285 2.167 8.522 1.00 90.12 89 LEU A O 1
ATOM 646 N N . GLY A 1 90 ? -9.368 0.176 8.951 1.00 89.00 90 GLY A N 1
ATOM 647 C CA . GLY A 1 90 ? -8.019 0.506 8.501 1.00 89.00 90 GLY A CA 1
ATOM 648 C C . GLY A 1 90 ? -7.242 1.469 9.399 1.00 89.00 90 GLY A C 1
ATOM 649 O O . GLY A 1 90 ? -6.218 2.006 8.982 1.00 89.00 90 GLY A O 1
ATOM 650 N N . TYR A 1 91 ? -7.688 1.699 10.633 1.00 91.12 91 TYR A N 1
ATOM 651 C CA . TYR A 1 91 ? -6.985 2.550 11.602 1.00 91.12 91 TYR A CA 1
ATOM 652 C C . TYR A 1 91 ? -6.000 1.785 12.484 1.00 91.12 91 TYR A C 1
ATOM 654 O O . TYR A 1 91 ? -5.203 2.392 13.202 1.00 91.12 91 TYR A O 1
ATOM 662 N N . ALA A 1 92 ? -6.005 0.459 12.378 1.00 94.00 92 ALA A N 1
ATOM 663 C CA . ALA A 1 92 ? -5.012 -0.416 12.966 1.00 94.00 92 ALA A CA 1
ATOM 664 C C . ALA A 1 92 ? -4.574 -1.492 11.968 1.00 94.00 92 ALA A C 1
ATOM 666 O O . ALA A 1 92 ? -5.345 -1.900 11.097 1.00 94.00 92 ALA A O 1
ATOM 667 N N . ARG A 1 93 ? -3.348 -1.988 12.124 1.00 91.06 93 ARG A N 1
ATOM 668 C CA . ARG A 1 93 ? -2.824 -3.133 11.369 1.00 91.06 93 ARG A CA 1
ATOM 669 C C . ARG A 1 93 ? -2.585 -4.324 12.284 1.00 91.06 93 ARG A C 1
ATOM 671 O O . ARG A 1 93 ? -2.447 -4.164 13.497 1.00 91.06 93 ARG A O 1
ATOM 678 N N . PHE A 1 94 ? -2.477 -5.516 11.712 1.00 90.94 94 PHE A N 1
ATOM 679 C CA . PHE A 1 94 ? -2.072 -6.695 12.467 1.00 90.94 94 PHE A CA 1
ATOM 680 C C . PHE A 1 94 ? -0.653 -6.522 13.037 1.00 90.94 94 PHE A C 1
ATOM 682 O O . PHE A 1 94 ? 0.289 -6.213 12.312 1.00 90.94 94 PHE A O 1
ATOM 689 N N . ALA A 1 95 ? -0.479 -6.758 14.340 1.00 85.25 95 ALA A N 1
ATOM 690 C CA . ALA A 1 95 ? 0.792 -6.526 15.038 1.00 85.25 95 ALA A CA 1
ATOM 691 C C . ALA A 1 95 ? 1.875 -7.600 14.796 1.00 85.25 95 ALA A C 1
ATOM 693 O O . ALA A 1 95 ? 2.891 -7.602 15.493 1.00 85.25 95 ALA A O 1
ATOM 694 N N . GLY A 1 96 ? 1.654 -8.560 13.890 1.00 70.44 96 GLY A N 1
ATOM 695 C CA . GLY A 1 96 ? 2.636 -9.602 13.554 1.00 70.44 96 GLY A CA 1
ATOM 696 C C . GLY A 1 96 ? 2.923 -10.610 14.675 1.00 70.44 96 GLY A C 1
ATOM 697 O O . GLY A 1 96 ? 3.918 -11.330 14.624 1.00 70.44 96 GLY A O 1
ATOM 698 N N . ARG A 1 97 ? 2.085 -10.675 15.717 1.00 63.91 97 ARG A N 1
ATOM 699 C CA . ARG A 1 97 ? 2.264 -11.630 16.820 1.00 63.91 97 ARG A CA 1
ATOM 700 C C . ARG A 1 97 ? 1.653 -12.973 16.444 1.00 63.91 97 ARG A C 1
ATOM 702 O O . ARG A 1 97 ? 0.532 -13.282 16.836 1.00 63.91 97 ARG A O 1
ATOM 709 N N . GLU A 1 98 ? 2.392 -13.781 15.695 1.00 53.62 98 GLU A N 1
ATOM 710 C CA . GLU A 1 98 ? 2.067 -15.200 15.580 1.00 53.62 98 GLU A CA 1
ATOM 711 C C . GLU A 1 98 ? 2.294 -15.867 16.940 1.00 53.62 98 GLU A C 1
ATOM 713 O O . GLU A 1 98 ? 3.392 -15.823 17.507 1.00 53.62 98 GLU A O 1
ATOM 718 N N . GLN A 1 99 ? 1.251 -16.475 17.504 1.00 53.16 99 GLN A N 1
ATOM 719 C CA . GLN A 1 99 ? 1.381 -17.232 18.744 1.00 53.16 99 GLN A CA 1
ATOM 720 C C . GLN A 1 99 ? 2.045 -18.584 18.476 1.00 53.16 99 GLN A C 1
ATOM 722 O O . GLN A 1 99 ? 1.409 -19.632 18.498 1.00 53.16 99 GLN A O 1
ATOM 727 N N . ASN A 1 100 ? 3.365 -18.570 18.294 1.00 43.22 100 ASN A N 1
ATOM 728 C CA . ASN A 1 100 ? 4.190 -19.774 18.134 1.00 43.22 100 ASN A CA 1
ATOM 729 C C . ASN A 1 100 ? 4.379 -20.583 19.431 1.00 43.22 100 ASN A C 1
ATOM 731 O O . ASN A 1 100 ? 5.246 -21.452 19.509 1.00 43.22 100 ASN A O 1
ATOM 735 N N . LYS A 1 101 ? 3.588 -20.325 20.477 1.00 46.16 101 LYS A N 1
ATOM 736 C CA . LYS A 1 101 ? 3.654 -21.087 21.724 1.00 46.16 101 LYS A CA 1
ATOM 737 C C . LYS A 1 101 ? 2.427 -21.976 21.843 1.00 46.16 101 LYS A C 1
ATOM 739 O O . LYS A 1 101 ? 1.339 -21.509 22.161 1.00 46.16 101 LYS A O 1
ATOM 744 N N . VAL A 1 102 ? 2.645 -23.272 21.614 1.00 48.94 102 VAL A N 1
ATOM 745 C CA . VAL A 1 102 ? 1.807 -24.362 22.133 1.00 48.94 102 VAL A CA 1
ATOM 746 C C . VAL A 1 102 ? 1.437 -24.011 23.575 1.00 48.94 102 VAL A C 1
ATOM 748 O O . VAL A 1 102 ? 2.332 -23.597 24.316 1.00 48.94 102 VAL A O 1
ATOM 751 N N . ALA A 1 103 ? 0.149 -24.107 23.932 1.00 50.44 103 ALA A N 1
ATOM 752 C CA . ALA A 1 103 ? -0.389 -23.713 25.236 1.00 50.44 103 ALA A CA 1
ATOM 753 C C . ALA A 1 103 ? 0.627 -23.985 26.358 1.00 50.44 103 ALA A C 1
ATOM 755 O O . ALA A 1 103 ? 0.941 -25.136 26.668 1.00 50.44 103 ALA A O 1
ATOM 756 N N . THR A 1 104 ? 1.203 -22.915 26.916 1.00 50.66 104 THR A N 1
ATOM 757 C CA . THR A 1 104 ? 2.137 -23.052 28.039 1.00 50.66 104 THR A CA 1
ATOM 758 C C . THR A 1 104 ? 1.367 -23.724 29.174 1.00 50.66 104 THR A C 1
ATOM 760 O O . THR A 1 104 ? 0.200 -23.389 29.395 1.00 50.66 104 THR A O 1
ATOM 763 N N . ALA A 1 105 ? 1.981 -24.688 29.865 1.00 45.19 105 ALA A N 1
ATOM 764 C CA . ALA A 1 105 ? 1.337 -25.411 30.959 1.00 45.19 105 ALA A CA 1
ATOM 765 C C . ALA A 1 105 ? 0.667 -24.423 31.938 1.00 45.19 105 ALA A C 1
ATOM 767 O O . ALA A 1 105 ? 1.350 -23.608 32.554 1.00 45.19 105 ALA A O 1
ATOM 768 N N . GLY A 1 106 ? -0.667 -24.469 32.030 1.00 56.06 106 GLY A N 1
ATOM 769 C CA . GLY A 1 106 ? -1.474 -23.556 32.851 1.00 56.06 106 GLY A CA 1
ATOM 770 C C . GLY A 1 106 ? -2.472 -22.676 32.085 1.00 56.06 106 GLY A C 1
ATOM 771 O O . GLY A 1 106 ? -3.381 -22.140 32.711 1.00 56.06 106 GLY A O 1
ATOM 772 N N . VAL A 1 107 ? -2.368 -22.561 30.756 1.00 60.25 107 VAL A N 1
ATOM 773 C CA . VAL A 1 107 ? -3.400 -21.913 29.923 1.00 60.25 107 VAL A CA 1
ATOM 774 C C . VAL A 1 107 ? -4.480 -22.936 29.566 1.00 60.25 107 VAL A C 1
ATOM 776 O O . VAL A 1 107 ? -4.159 -24.050 29.146 1.00 60.25 107 VAL A O 1
ATOM 779 N N . SER A 1 108 ? -5.761 -22.581 29.715 1.00 66.94 108 SER A N 1
ATOM 780 C CA . SER A 1 108 ? -6.840 -23.468 29.277 1.00 66.94 108 SER A CA 1
ATOM 781 C C . SER A 1 108 ? -6.809 -23.616 27.750 1.00 66.94 108 SER A C 1
ATOM 783 O O . SER A 1 108 ? -6.603 -22.651 27.012 1.00 66.94 108 SER A O 1
ATOM 785 N N . THR A 1 109 ? -7.007 -24.834 27.247 1.00 64.38 109 THR A N 1
ATOM 786 C CA . THR A 1 109 ? -7.036 -25.099 25.798 1.00 64.38 109 THR A CA 1
ATOM 787 C C . THR A 1 109 ? -8.118 -24.278 25.094 1.00 64.38 109 THR A C 1
ATOM 789 O O . THR A 1 109 ? -7.910 -23.820 23.974 1.00 64.38 109 THR A O 1
ATOM 792 N N . THR A 1 110 ? -9.241 -24.027 25.768 1.00 63.62 110 THR A N 1
ATOM 793 C CA . THR A 1 110 ? -10.332 -23.172 25.286 1.00 63.62 110 THR A CA 1
ATOM 794 C C . THR A 1 110 ? -9.889 -21.723 25.076 1.00 63.62 110 THR A C 1
ATOM 796 O O . THR A 1 110 ? -10.153 -21.165 24.011 1.00 63.62 110 THR A O 1
ATOM 799 N N . ASP A 1 111 ? -9.179 -21.125 26.040 1.00 65.88 111 ASP A N 1
ATOM 800 C CA . ASP A 1 111 ? -8.694 -19.741 25.924 1.00 65.88 111 ASP A CA 1
ATOM 801 C C . ASP A 1 111 ? -7.674 -19.605 24.787 1.00 65.88 111 ASP A C 1
ATOM 803 O O . ASP A 1 111 ? -7.698 -18.627 24.042 1.00 65.88 111 ASP A O 1
ATOM 807 N N . TYR A 1 112 ? -6.830 -20.624 24.593 1.00 67.81 112 TYR A N 1
ATOM 808 C CA . TYR A 1 112 ? -5.870 -20.680 23.490 1.00 67.81 112 TYR A CA 1
ATOM 809 C C . TYR A 1 112 ? -6.550 -20.680 22.108 1.00 67.81 112 TYR A C 1
ATOM 811 O O . TYR A 1 112 ? -6.198 -19.878 21.241 1.00 67.81 112 TYR A O 1
ATOM 819 N N . PHE A 1 113 ? -7.557 -21.535 21.888 1.00 68.88 113 PHE A N 1
ATOM 820 C CA . PHE A 1 113 ? -8.266 -21.585 20.601 1.00 68.88 113 PHE A CA 1
ATOM 821 C C . PHE A 1 113 ? -9.098 -20.327 20.327 1.00 68.88 113 PHE A C 1
ATOM 823 O O . PHE A 1 113 ? -9.124 -19.848 19.190 1.00 68.88 113 PHE A O 1
ATOM 830 N N . ALA A 1 114 ? -9.743 -19.763 21.353 1.00 73.25 114 ALA A N 1
ATOM 831 C CA . ALA A 1 114 ? -10.459 -18.497 21.224 1.00 73.25 114 ALA A CA 1
ATOM 832 C C . ALA A 1 114 ? -9.503 -17.369 20.811 1.00 73.25 114 ALA A C 1
ATOM 834 O O . ALA A 1 114 ? -9.777 -16.636 19.862 1.00 73.25 114 ALA A O 1
ATOM 835 N N . ASN A 1 115 ? -8.338 -17.290 21.455 1.00 77.75 115 ASN A N 1
ATOM 836 C CA . ASN A 1 115 ? -7.329 -16.284 21.152 1.00 77.75 115 ASN A CA 1
ATOM 837 C C . ASN A 1 115 ? -6.806 -16.385 19.709 1.00 77.75 115 ASN A C 1
ATOM 839 O O . ASN A 1 115 ? -6.764 -15.385 18.993 1.00 77.75 115 ASN A O 1
ATOM 843 N N . ASN A 1 116 ? -6.495 -17.598 19.245 1.00 79.69 116 ASN A N 1
ATOM 844 C CA . ASN A 1 116 ? -6.083 -17.826 17.858 1.00 79.69 116 ASN A CA 1
ATOM 845 C C . ASN A 1 116 ? -7.175 -17.453 16.846 1.00 79.69 116 ASN A C 1
ATOM 847 O O . ASN A 1 116 ? -6.867 -16.932 15.776 1.00 79.69 116 ASN A O 1
ATOM 851 N N . THR A 1 117 ? -8.448 -17.670 17.188 1.00 86.19 117 THR A N 1
ATOM 852 C CA . THR A 1 117 ? -9.578 -17.274 16.333 1.00 86.19 117 THR A CA 1
ATOM 853 C C . THR A 1 117 ? -9.654 -15.752 16.193 1.00 86.19 117 THR A C 1
ATOM 855 O O . THR A 1 117 ? -9.819 -15.243 15.085 1.00 86.19 117 THR A O 1
ATOM 858 N N . TYR A 1 118 ? -9.474 -15.006 17.288 1.00 89.81 118 TYR A N 1
ATOM 859 C CA . TYR A 1 118 ? -9.461 -13.540 17.244 1.00 89.81 118 TYR A CA 1
ATOM 860 C C . TYR A 1 118 ? -8.253 -12.989 16.485 1.00 89.81 118 TYR A C 1
ATOM 862 O O . TYR A 1 118 ? -8.411 -12.071 15.687 1.00 89.81 118 TYR A O 1
ATOM 870 N N . ILE A 1 119 ? -7.067 -13.578 16.664 1.00 88.88 119 ILE A N 1
ATOM 871 C CA . ILE A 1 119 ? -5.867 -13.210 15.898 1.00 88.88 119 ILE A CA 1
ATOM 872 C C . ILE A 1 119 ? -6.077 -13.430 14.399 1.00 88.88 119 ILE A C 1
ATOM 874 O O . ILE A 1 119 ? -5.773 -12.538 13.608 1.00 88.88 119 ILE A O 1
ATOM 878 N N . ALA A 1 120 ? -6.642 -14.573 14.003 1.00 88.94 120 ALA A N 1
ATOM 879 C CA . ALA A 1 120 ? -6.957 -14.846 12.604 1.00 88.94 120 ALA A CA 1
ATOM 880 C C . ALA A 1 120 ? -7.953 -13.822 12.035 1.00 88.94 120 ALA A C 1
ATOM 882 O O . ALA A 1 120 ? -7.761 -13.340 10.921 1.00 88.94 120 ALA A O 1
ATOM 883 N N . ALA A 1 121 ? -8.973 -13.438 12.811 1.00 93.50 121 ALA A N 1
ATOM 884 C CA . ALA A 1 121 ? -9.934 -12.411 12.412 1.00 93.50 121 ALA A CA 1
ATOM 885 C C . ALA A 1 121 ? -9.288 -11.022 12.269 1.00 93.50 121 ALA A C 1
ATOM 887 O O . ALA A 1 121 ? -9.556 -10.330 11.291 1.00 93.50 121 ALA A O 1
ATOM 888 N N . VAL A 1 122 ? -8.407 -10.625 13.196 1.00 94.25 122 VAL A N 1
ATOM 889 C CA . VAL A 1 122 ? -7.652 -9.364 13.097 1.00 94.25 122 VAL A CA 1
ATOM 890 C C . VAL A 1 122 ? -6.754 -9.366 11.866 1.00 94.25 122 VAL A C 1
ATOM 892 O O . VAL A 1 122 ? -6.746 -8.386 11.126 1.00 94.25 122 VAL A O 1
ATOM 895 N N . LYS A 1 123 ? -6.025 -10.461 11.615 1.00 91.38 123 LYS A N 1
ATOM 896 C CA . LYS A 1 123 ? -5.177 -10.579 10.426 1.00 91.38 123 LYS A CA 1
ATOM 897 C C . LYS A 1 123 ? -6.011 -10.458 9.152 1.00 91.38 123 LYS A C 1
ATOM 899 O O . LYS A 1 123 ? -5.697 -9.625 8.315 1.00 91.38 123 LYS A O 1
ATOM 904 N N . ALA A 1 124 ? -7.096 -11.222 9.038 1.00 90.88 124 ALA A N 1
ATOM 905 C CA . ALA A 1 124 ? -7.972 -11.170 7.871 1.00 90.88 124 ALA A CA 1
ATOM 906 C C . ALA A 1 124 ? -8.572 -9.770 7.652 1.00 90.88 124 ALA A C 1
ATOM 908 O O . ALA A 1 124 ? -8.626 -9.301 6.520 1.00 90.88 124 ALA A O 1
ATOM 909 N N . ALA A 1 125 ? -8.981 -9.082 8.723 1.00 95.00 125 ALA A N 1
ATOM 910 C CA . ALA A 1 125 ? -9.477 -7.710 8.648 1.00 95.00 125 ALA A CA 1
ATOM 911 C C . ALA A 1 125 ? -8.387 -6.715 8.221 1.00 95.00 125 ALA A C 1
ATOM 913 O O . ALA A 1 125 ? -8.647 -5.854 7.388 1.00 95.00 125 ALA A O 1
ATOM 914 N N . SER A 1 126 ? -7.172 -6.849 8.760 1.00 90.88 126 SER A N 1
ATOM 915 C CA . SER A 1 126 ? -6.024 -6.019 8.388 1.00 90.88 126 SER A CA 1
ATOM 916 C C . SER A 1 126 ? -5.642 -6.224 6.923 1.00 90.88 126 SER A C 1
ATOM 918 O O . SER A 1 126 ? -5.505 -5.240 6.207 1.00 90.88 126 SER A O 1
ATOM 920 N N . ASP A 1 127 ? -5.517 -7.477 6.475 1.00 85.94 127 ASP A N 1
ATOM 921 C CA . ASP A 1 127 ? -5.213 -7.820 5.081 1.00 85.94 127 ASP A CA 1
ATOM 922 C C . ASP A 1 127 ? -6.304 -7.257 4.146 1.00 85.94 127 ASP A C 1
ATOM 924 O O . ASP A 1 127 ? -6.011 -6.685 3.100 1.00 85.94 127 ASP A O 1
ATOM 928 N N . ALA A 1 128 ? -7.583 -7.375 4.527 1.00 82.38 128 ALA A N 1
ATOM 929 C CA . ALA A 1 128 ? -8.693 -6.838 3.743 1.00 82.38 128 ALA A CA 1
ATOM 930 C C . ALA A 1 128 ? -8.673 -5.303 3.669 1.00 82.38 128 ALA A C 1
ATOM 932 O O . ALA A 1 128 ? -8.913 -4.749 2.598 1.00 82.38 128 ALA A O 1
ATOM 933 N N . ALA A 1 129 ? -8.369 -4.614 4.773 1.00 84.38 129 ALA A N 1
ATOM 934 C CA . ALA A 1 129 ? -8.262 -3.158 4.799 1.00 84.38 129 ALA A CA 1
ATOM 935 C C . ALA A 1 129 ? -7.031 -2.642 4.044 1.00 84.38 129 ALA A C 1
ATOM 937 O O . ALA A 1 129 ? -7.114 -1.585 3.425 1.00 84.38 129 ALA A O 1
ATOM 938 N N . GLU A 1 130 ? -5.928 -3.394 4.037 1.00 82.94 130 GLU A N 1
ATOM 939 C CA . GLU A 1 130 ? -4.764 -3.137 3.187 1.00 82.94 130 GLU A CA 1
ATOM 940 C C . GLU A 1 130 ? -5.128 -3.294 1.705 1.00 82.94 130 GLU A C 1
ATOM 942 O O . GLU A 1 130 ? -4.888 -2.388 0.911 1.00 82.94 130 GLU A O 1
ATOM 947 N N . ILE A 1 131 ? -5.798 -4.389 1.327 1.00 76.62 131 ILE A N 1
ATOM 948 C CA . ILE A 1 131 ? -6.270 -4.610 -0.051 1.00 76.62 131 ILE A CA 1
ATOM 949 C C . ILE A 1 131 ? -7.236 -3.499 -0.488 1.00 76.62 131 ILE A C 1
ATOM 951 O O . ILE A 1 131 ? -7.150 -3.009 -1.615 1.00 76.62 131 ILE A O 1
ATOM 955 N N . ALA A 1 132 ? -8.149 -3.095 0.397 1.00 72.81 132 ALA A N 1
ATOM 956 C CA . ALA A 1 132 ? -9.148 -2.064 0.133 1.00 72.81 132 ALA A CA 1
ATOM 957 C C . ALA A 1 132 ? -8.632 -0.626 0.335 1.00 72.81 132 ALA A C 1
ATOM 959 O O . ALA A 1 132 ? -9.388 0.315 0.102 1.00 72.81 132 ALA A O 1
ATOM 960 N N . LEU A 1 133 ? -7.389 -0.445 0.802 1.00 67.25 133 LEU A N 1
ATOM 961 C CA . LEU A 1 133 ? -6.824 0.834 1.256 1.00 67.25 133 LEU A CA 1
ATOM 962 C C . LEU A 1 133 ? -7.767 1.657 2.150 1.00 67.25 133 LEU A C 1
ATOM 964 O O . LEU A 1 133 ? -7.948 2.862 1.972 1.00 67.25 133 LEU A O 1
ATOM 968 N N . THR A 1 134 ? -8.399 1.009 3.120 1.00 76.12 134 THR A N 1
ATOM 969 C CA . THR A 1 134 ? -9.311 1.692 4.047 1.00 76.12 134 THR A CA 1
ATOM 970 C C . THR A 1 134 ? -8.522 2.411 5.147 1.00 76.12 134 THR A C 1
ATOM 972 O O . THR A 1 134 ? -7.430 1.981 5.525 1.00 76.12 134 THR A O 1
ATOM 975 N N . GLY A 1 135 ? -9.056 3.517 5.670 1.00 80.12 135 GLY A N 1
ATOM 976 C CA . GLY A 1 135 ? -8.465 4.238 6.800 1.00 80.12 135 GLY A CA 1
ATOM 977 C C . GLY A 1 135 ? -7.031 4.686 6.529 1.00 80.12 135 GLY A C 1
ATOM 978 O O . GLY A 1 135 ? -6.738 5.276 5.499 1.00 80.12 135 GLY A O 1
ATOM 979 N N . LEU A 1 136 ? -6.114 4.380 7.440 1.00 80.62 136 LEU A N 1
ATOM 980 C CA . LEU A 1 136 ? -4.709 4.780 7.353 1.00 80.62 136 LEU A CA 1
ATOM 981 C C . LEU A 1 136 ? -3.903 4.010 6.294 1.00 80.62 136 LEU A C 1
ATOM 983 O O . LEU A 1 136 ? -2.768 4.400 6.009 1.00 80.62 136 LEU A O 1
ATOM 987 N N . TRP A 1 137 ? -4.450 2.951 5.686 1.00 76.88 137 TRP A N 1
ATOM 988 C CA . TRP A 1 137 ? -3.790 2.240 4.583 1.00 76.88 137 TRP A CA 1
ATOM 989 C C . TRP A 1 137 ? -3.694 3.069 3.302 1.00 76.88 137 TRP A C 1
ATOM 991 O O . TRP A 1 137 ? -2.815 2.812 2.488 1.00 76.88 137 TRP A O 1
ATOM 1001 N N . ASN A 1 138 ? -4.518 4.107 3.139 1.00 69.31 138 ASN A N 1
ATOM 1002 C CA . ASN A 1 138 ? -4.414 5.018 1.995 1.00 69.31 138 ASN A CA 1
ATOM 1003 C C . ASN A 1 138 ? -3.341 6.112 2.148 1.00 69.31 138 ASN A C 1
ATOM 1005 O O . ASN A 1 138 ? -3.011 6.765 1.165 1.00 69.31 138 ASN A O 1
ATOM 1009 N N . THR A 1 139 ? -2.814 6.349 3.353 1.00 64.75 139 THR A N 1
ATOM 1010 C CA . THR A 1 139 ? -2.042 7.575 3.648 1.00 64.75 139 THR A CA 1
ATOM 1011 C C . THR A 1 139 ? -0.806 7.355 4.506 1.00 64.75 139 THR A C 1
ATOM 1013 O O . THR A 1 139 ? 0.187 8.049 4.313 1.00 64.75 139 THR A O 1
ATOM 1016 N N . HIS A 1 140 ? -0.849 6.439 5.476 1.00 66.81 140 HIS A N 1
ATOM 1017 C CA . HIS A 1 140 ? 0.207 6.297 6.481 1.00 66.81 140 HIS A CA 1
ATOM 1018 C C . HIS A 1 140 ? 0.879 4.927 6.467 1.00 66.81 140 HIS A C 1
ATOM 1020 O O . HIS A 1 140 ? 2.103 4.849 6.511 1.00 66.81 140 HIS A O 1
ATOM 1026 N N . TRP A 1 141 ? 0.096 3.848 6.418 1.00 65.81 141 TRP A N 1
ATOM 1027 C CA . TRP A 1 141 ? 0.654 2.492 6.439 1.00 65.81 141 TRP A CA 1
ATOM 1028 C C . TRP A 1 141 ? 1.271 2.072 5.107 1.00 65.81 141 TRP A C 1
ATOM 1030 O O . TRP A 1 141 ? 2.007 1.091 5.046 1.00 65.81 141 TRP A O 1
ATOM 1040 N N . LYS A 1 142 ? 0.988 2.830 4.051 1.00 62.25 142 LYS A N 1
ATOM 1041 C CA . LYS A 1 142 ? 1.527 2.623 2.718 1.00 62.25 142 LYS A CA 1
ATOM 1042 C C . LYS A 1 142 ? 2.969 3.132 2.668 1.00 62.25 142 LYS A C 1
ATOM 1044 O O . LYS A 1 142 ? 3.225 4.297 2.966 1.00 62.25 142 LYS A O 1
ATOM 1049 N N . GLY A 1 143 ? 3.910 2.267 2.288 1.00 62.12 143 GLY A N 1
ATOM 1050 C CA . GLY A 1 143 ? 5.244 2.717 1.879 1.00 62.12 143 GLY A CA 1
ATOM 1051 C C . GLY A 1 143 ? 5.134 3.682 0.693 1.00 62.12 143 GLY A C 1
ATOM 1052 O O . GLY A 1 143 ? 4.156 3.619 -0.057 1.00 62.12 143 GLY A O 1
ATOM 1053 N N . ALA A 1 144 ? 6.104 4.582 0.514 1.00 71.12 144 ALA A N 1
ATOM 1054 C CA . ALA A 1 144 ? 6.119 5.475 -0.645 1.00 71.12 144 ALA A CA 1
ATOM 1055 C C . ALA A 1 144 ? 5.979 4.657 -1.942 1.00 71.12 144 ALA A C 1
ATOM 1057 O O . ALA A 1 144 ? 6.520 3.556 -2.041 1.00 71.12 144 ALA A O 1
ATOM 1058 N N . PHE A 1 145 ? 5.201 5.145 -2.913 1.00 83.50 145 PHE A N 1
ATOM 1059 C CA . PHE A 1 145 ? 5.149 4.518 -4.233 1.00 83.50 145 PHE A CA 1
ATOM 1060 C C . PHE A 1 145 ? 6.402 4.936 -5.003 1.00 83.50 145 PHE A C 1
ATOM 1062 O O . PHE A 1 145 ? 6.509 6.084 -5.429 1.00 83.50 145 PHE A O 1
ATOM 1069 N N . GLU A 1 146 ? 7.366 4.024 -5.101 1.00 90.12 146 GLU A N 1
ATOM 1070 C CA . GLU A 1 146 ? 8.714 4.271 -5.619 1.00 90.12 146 GLU A CA 1
ATOM 1071 C C . GLU A 1 146 ? 9.332 2.989 -6.192 1.00 90.12 146 GLU A C 1
ATOM 1073 O O . GLU A 1 146 ? 8.750 1.906 -6.066 1.00 90.12 146 GLU A O 1
ATOM 1078 N N . ILE A 1 147 ? 10.495 3.110 -6.840 1.00 94.06 147 ILE A N 1
ATOM 1079 C CA . ILE A 1 147 ? 11.298 1.955 -7.246 1.00 94.06 147 ILE A CA 1
ATOM 1080 C C . ILE A 1 147 ? 11.884 1.302 -5.990 1.00 94.06 147 ILE A C 1
ATOM 1082 O O . ILE A 1 147 ? 12.570 1.946 -5.202 1.00 94.06 147 ILE A O 1
ATOM 1086 N N . GLU A 1 148 ? 11.644 0.006 -5.829 1.00 92.25 148 GLU A N 1
ATOM 1087 C CA . GLU A 1 148 ? 12.259 -0.828 -4.796 1.00 92.25 148 GLU A CA 1
ATOM 1088 C C . GLU A 1 148 ? 13.585 -1.431 -5.283 1.00 92.25 148 GLU A C 1
ATOM 1090 O O . GLU A 1 148 ? 14.566 -1.470 -4.543 1.00 92.25 148 GLU A O 1
ATOM 1095 N N . ALA A 1 149 ? 13.623 -1.912 -6.530 1.00 91.56 149 ALA A N 1
ATOM 1096 C CA . ALA A 1 149 ? 14.797 -2.555 -7.116 1.00 91.56 149 ALA A CA 1
ATOM 1097 C C . ALA A 1 149 ? 14.755 -2.549 -8.652 1.00 91.56 149 ALA A C 1
ATOM 1099 O O . ALA A 1 149 ? 13.700 -2.370 -9.260 1.00 91.56 149 ALA A O 1
ATOM 1100 N N . SER A 1 150 ? 15.895 -2.828 -9.287 1.00 96.69 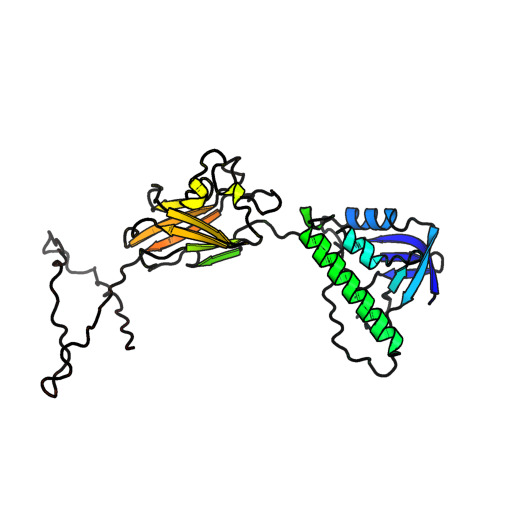150 SER A N 1
ATOM 1101 C CA . SER A 1 150 ? 15.984 -3.071 -10.729 1.00 96.69 150 SER A CA 1
ATOM 1102 C C . SER A 1 150 ? 16.923 -4.235 -11.057 1.00 96.69 150 SER A C 1
ATOM 1104 O O . SER A 1 150 ? 17.821 -4.569 -10.283 1.00 96.69 150 SER A O 1
ATOM 1106 N N . SER A 1 151 ? 16.715 -4.855 -12.218 1.00 93.69 151 SER A N 1
ATOM 1107 C CA . SER A 1 151 ? 17.627 -5.831 -12.815 1.00 93.69 151 SER A CA 1
ATOM 1108 C C . SER A 1 151 ? 17.755 -5.563 -14.318 1.00 93.69 151 SER A C 1
ATOM 1110 O O . SER A 1 151 ? 16.741 -5.622 -15.015 1.00 93.69 151 SER A O 1
ATOM 1112 N N . PRO A 1 152 ? 18.961 -5.284 -14.838 1.00 95.44 152 PRO A N 1
ATOM 1113 C CA . PRO A 1 152 ? 20.194 -4.997 -14.103 1.00 95.44 152 PRO A CA 1
ATOM 1114 C C . PRO A 1 152 ? 20.025 -3.902 -13.036 1.00 95.44 152 PRO A C 1
ATOM 1116 O O . PRO A 1 152 ? 19.141 -3.046 -13.127 1.00 95.44 152 PRO A O 1
ATOM 1119 N N . GLY A 1 153 ? 20.843 -3.976 -11.985 1.00 89.62 153 GLY A N 1
ATOM 1120 C CA . GLY A 1 153 ? 20.839 -2.970 -10.922 1.00 89.62 153 GLY A CA 1
ATOM 1121 C C . GLY A 1 153 ? 21.207 -1.588 -11.463 1.00 89.62 153 GLY A C 1
ATOM 1122 O O . GLY A 1 153 ? 21.931 -1.489 -12.453 1.00 89.62 153 GLY A O 1
ATOM 1123 N N . ASP A 1 154 ? 20.722 -0.532 -10.816 1.00 94.44 154 ASP A N 1
ATOM 1124 C CA . ASP A 1 154 ? 21.089 0.839 -11.175 1.00 94.44 154 ASP A CA 1
ATOM 1125 C C . ASP A 1 154 ? 22.618 1.030 -11.151 1.00 94.44 154 ASP A C 1
ATOM 1127 O O . ASP A 1 154 ? 23.303 0.648 -10.199 1.00 94.44 154 ASP A O 1
ATOM 1131 N N . GLY A 1 155 ? 23.156 1.573 -12.241 1.00 90.75 155 GLY A N 1
ATOM 1132 C CA . GLY A 1 155 ? 24.588 1.719 -12.487 1.00 90.75 155 GLY A CA 1
ATOM 1133 C C . GLY A 1 155 ? 25.300 0.458 -12.994 1.00 90.75 155 GLY A C 1
ATOM 1134 O O . GLY A 1 155 ? 26.530 0.463 -13.060 1.00 90.75 155 GLY A O 1
ATOM 1135 N N . ALA A 1 156 ? 24.585 -0.615 -13.353 1.00 90.50 156 ALA A N 1
ATOM 1136 C CA . ALA A 1 156 ? 25.201 -1.828 -13.896 1.00 90.50 156 ALA A CA 1
ATOM 1137 C C . ALA A 1 156 ? 25.995 -1.552 -15.183 1.00 90.50 156 ALA A C 1
ATOM 1139 O O . ALA A 1 156 ? 25.563 -0.796 -16.050 1.00 90.50 156 ALA A O 1
ATOM 1140 N N . THR A 1 157 ? 27.141 -2.212 -15.326 1.00 90.81 157 THR A N 1
ATOM 1141 C CA . THR A 1 157 ? 27.997 -2.170 -16.520 1.00 90.81 157 THR A CA 1
ATOM 1142 C C . THR A 1 157 ? 28.015 -3.527 -17.213 1.00 90.81 157 THR A C 1
ATOM 1144 O O . THR A 1 157 ? 27.634 -4.530 -16.611 1.00 90.81 157 THR A O 1
ATOM 1147 N N . GLU A 1 158 ? 28.515 -3.579 -18.450 1.00 85.38 158 GLU A N 1
ATOM 1148 C CA . GLU A 1 158 ? 28.626 -4.821 -19.232 1.00 85.38 158 GLU A CA 1
ATOM 1149 C C . GLU A 1 158 ? 27.276 -5.520 -19.464 1.00 85.38 158 GLU A C 1
ATOM 1151 O O . GLU A 1 158 ? 27.188 -6.746 -19.569 1.00 85.38 158 GLU A O 1
ATOM 1156 N N . VAL A 1 159 ? 26.197 -4.737 -19.533 1.00 86.62 159 VAL A N 1
ATOM 1157 C CA . VAL A 1 159 ? 24.861 -5.266 -19.801 1.00 86.62 159 VAL A CA 1
ATOM 1158 C C . VAL A 1 159 ? 24.786 -5.716 -21.267 1.00 86.62 159 VAL A C 1
ATOM 1160 O O . VAL A 1 159 ? 25.105 -4.927 -22.160 1.00 86.62 159 VAL A O 1
ATOM 1163 N N . PRO A 1 160 ? 24.363 -6.958 -21.567 1.00 87.44 160 PRO A N 1
ATOM 1164 C CA . PRO A 1 160 ? 24.171 -7.380 -22.951 1.00 87.44 160 PRO A CA 1
ATOM 1165 C C . PRO A 1 160 ? 23.174 -6.470 -23.681 1.00 87.44 160 PRO A C 1
ATOM 1167 O O . PRO A 1 160 ? 22.149 -6.095 -23.113 1.00 87.44 160 PRO A O 1
ATOM 1170 N N . ILE A 1 161 ? 23.450 -6.163 -24.948 1.00 85.69 161 ILE A N 1
ATOM 1171 C CA . ILE A 1 161 ? 22.694 -5.188 -25.755 1.00 85.69 161 ILE A CA 1
ATOM 1172 C C . ILE A 1 161 ? 21.201 -5.514 -25.955 1.00 85.69 161 ILE A C 1
ATOM 1174 O O . ILE A 1 161 ? 20.431 -4.611 -26.259 1.00 85.69 161 ILE A O 1
ATOM 1178 N N . ASP A 1 162 ? 20.790 -6.766 -25.738 1.00 88.12 162 ASP A N 1
ATOM 1179 C CA . ASP A 1 162 ? 19.400 -7.238 -25.878 1.00 88.12 162 ASP A CA 1
ATOM 1180 C C . ASP A 1 162 ? 18.723 -7.512 -24.520 1.00 88.12 162 ASP A C 1
ATOM 1182 O O . ASP A 1 162 ? 17.710 -8.206 -24.435 1.00 88.12 162 ASP A O 1
ATOM 1186 N N . THR A 1 163 ? 19.312 -7.034 -23.420 1.00 88.69 163 THR A N 1
ATOM 1187 C CA . THR A 1 163 ? 18.807 -7.320 -22.071 1.00 88.69 163 THR A CA 1
ATOM 1188 C C . THR A 1 163 ? 17.515 -6.559 -21.798 1.00 88.69 163 THR A C 1
ATOM 1190 O O . THR A 1 163 ? 17.474 -5.333 -21.888 1.00 88.69 163 THR A O 1
ATOM 1193 N N . ALA A 1 164 ? 16.472 -7.281 -21.386 1.00 94.50 164 ALA A N 1
ATOM 1194 C CA . ALA A 1 164 ? 15.283 -6.668 -20.813 1.00 94.50 164 ALA A CA 1
ATOM 1195 C C . ALA A 1 164 ? 15.584 -6.134 -19.404 1.00 94.50 164 ALA A C 1
ATOM 1197 O O . ALA A 1 164 ? 16.168 -6.832 -18.573 1.00 94.50 164 ALA A O 1
ATOM 1198 N N . ILE A 1 165 ? 15.151 -4.906 -19.134 1.00 97.94 165 ILE A N 1
ATOM 1199 C CA . ILE A 1 165 ? 15.306 -4.242 -17.843 1.00 97.94 165 ILE A CA 1
ATOM 1200 C C . ILE A 1 165 ? 14.025 -4.448 -17.041 1.00 97.94 165 ILE A C 1
ATOM 1202 O O . ILE A 1 165 ? 12.950 -4.030 -17.466 1.00 97.94 165 ILE A O 1
ATOM 1206 N N . THR A 1 166 ? 14.117 -5.068 -15.872 1.00 97.44 166 THR A N 1
ATOM 1207 C CA . THR A 1 166 ? 12.986 -5.211 -14.948 1.00 97.44 166 THR A CA 1
ATOM 1208 C C . THR A 1 166 ? 13.122 -4.220 -13.805 1.00 97.44 166 THR A C 1
ATOM 1210 O O . THR A 1 166 ? 14.182 -4.144 -13.187 1.00 97.44 166 THR A O 1
ATOM 1213 N N . ILE A 1 167 ? 12.053 -3.499 -13.492 1.00 98.12 167 ILE A N 1
ATOM 1214 C CA . ILE A 1 167 ? 11.986 -2.523 -12.408 1.00 98.12 167 ILE A CA 1
ATOM 1215 C C . ILE A 1 167 ? 10.859 -2.940 -11.470 1.00 98.12 167 ILE A C 1
ATOM 1217 O O . ILE A 1 167 ? 9.697 -3.011 -11.871 1.00 98.12 167 ILE A O 1
ATOM 1221 N N . THR A 1 168 ? 11.213 -3.235 -10.226 1.00 94.44 168 THR A N 1
ATOM 1222 C CA . THR A 1 168 ? 10.278 -3.604 -9.167 1.00 94.44 168 THR A CA 1
ATOM 1223 C C . THR A 1 168 ? 9.893 -2.346 -8.410 1.00 94.44 168 THR A C 1
ATOM 1225 O O . THR A 1 168 ? 10.747 -1.681 -7.830 1.00 94.44 168 THR A O 1
ATOM 1228 N N . MET A 1 169 ? 8.607 -2.024 -8.410 1.00 91.56 169 MET A N 1
ATOM 1229 C CA . MET A 1 169 ? 8.024 -0.955 -7.609 1.00 91.56 169 MET A CA 1
ATOM 1230 C C . MET A 1 169 ? 7.628 -1.498 -6.234 1.00 91.56 169 MET A C 1
ATOM 1232 O O . MET A 1 169 ? 7.249 -2.666 -6.106 1.00 91.56 169 MET A O 1
ATOM 1236 N N . THR A 1 170 ? 7.601 -0.636 -5.220 1.00 89.12 170 THR A N 1
ATOM 1237 C CA . THR A 1 170 ? 7.128 -0.986 -3.866 1.00 89.12 170 THR A CA 1
ATOM 1238 C C . THR A 1 170 ? 5.663 -1.439 -3.834 1.00 89.12 170 THR A C 1
ATOM 1240 O O . THR A 1 170 ? 5.200 -2.003 -2.844 1.00 89.12 170 THR A O 1
ATOM 1243 N N . GLN A 1 171 ? 4.899 -1.168 -4.900 1.00 83.00 171 GLN A N 1
ATOM 1244 C CA . GLN A 1 171 ? 3.476 -1.476 -5.006 1.00 83.00 171 GLN A CA 1
ATOM 1245 C C . GLN A 1 171 ? 3.063 -1.813 -6.439 1.00 83.00 171 GLN A C 1
ATOM 1247 O O . GLN A 1 171 ? 3.735 -1.452 -7.403 1.00 83.00 171 GLN A O 1
ATOM 1252 N N . SER A 1 172 ? 1.910 -2.472 -6.591 1.00 85.25 172 SER A N 1
ATOM 1253 C CA . SER A 1 172 ? 1.370 -2.811 -7.912 1.00 85.25 172 SER A CA 1
ATOM 1254 C C . SER A 1 172 ? 1.048 -1.575 -8.747 1.00 85.25 172 SER A C 1
ATOM 1256 O O . SER A 1 172 ? 0.324 -0.685 -8.301 1.00 85.25 172 SER A O 1
ATOM 1258 N N . VAL A 1 173 ? 1.512 -1.579 -9.991 1.00 86.50 173 VAL A N 1
ATOM 1259 C CA . VAL A 1 173 ? 1.337 -0.509 -10.972 1.00 86.50 173 VAL A CA 1
ATOM 1260 C C . VAL A 1 173 ? 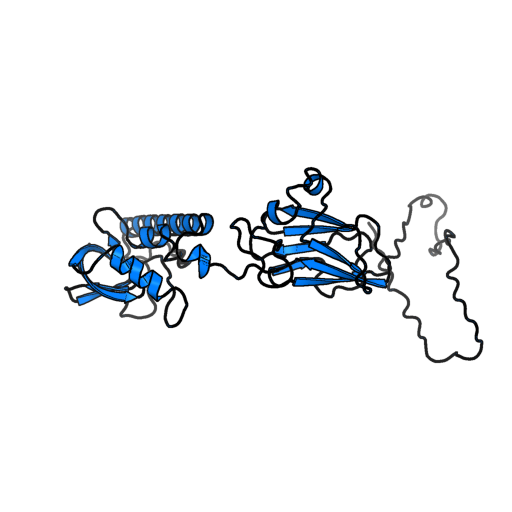-0.007 -0.664 -11.692 1.00 86.50 173 VAL A C 1
ATOM 1262 O O . VAL A 1 173 ? -0.481 -1.777 -11.952 1.00 86.50 173 VAL A O 1
ATOM 1265 N N . SER A 1 174 ? -0.648 0.463 -11.998 1.00 86.69 174 SER A N 1
ATOM 1266 C CA . SER A 1 174 ? -1.826 0.528 -12.861 1.00 86.69 174 SER A CA 1
ATOM 1267 C C . SER A 1 174 ? -1.390 0.527 -14.323 1.00 86.69 174 SER A C 1
ATOM 1269 O O . SER A 1 174 ? -0.767 1.489 -14.776 1.00 86.69 174 SER A O 1
ATOM 1271 N N . SER A 1 175 ? -1.741 -0.514 -15.084 1.00 87.25 175 SER A N 1
ATOM 1272 C CA . SER A 1 175 ? -1.443 -0.568 -16.524 1.00 87.25 175 SER A CA 1
ATOM 1273 C C . SER A 1 175 ? -2.061 0.607 -17.282 1.00 87.25 175 SER A C 1
ATOM 1275 O O . SER A 1 175 ? -1.414 1.179 -18.150 1.00 87.25 175 SER A O 1
ATOM 1277 N N . ALA A 1 176 ? -3.251 1.057 -16.874 1.00 86.94 176 ALA A N 1
ATOM 1278 C CA . ALA A 1 176 ? -3.928 2.211 -17.463 1.00 86.94 176 ALA A CA 1
ATOM 1279 C C . ALA A 1 176 ? -3.154 3.535 -17.312 1.00 86.94 176 ALA A C 1
ATOM 1281 O O . ALA A 1 176 ? -3.423 4.476 -18.047 1.00 86.94 176 ALA A O 1
ATOM 1282 N N . SER A 1 177 ? -2.201 3.622 -16.376 1.00 89.69 177 SER A N 1
ATOM 1283 C CA . SER A 1 177 ? -1.332 4.802 -16.243 1.00 89.69 177 SER A CA 1
ATOM 1284 C C . SER A 1 177 ? -0.134 4.780 -17.193 1.00 89.69 177 SER A C 1
ATOM 1286 O O . SER A 1 177 ? 0.475 5.818 -17.435 1.00 89.69 177 SER A O 1
ATOM 1288 N N . LEU A 1 178 ? 0.209 3.612 -17.747 1.00 92.75 178 LEU A N 1
ATOM 1289 C CA . LEU A 1 178 ? 1.386 3.447 -18.598 1.00 92.75 178 LEU A CA 1
ATOM 1290 C C . LEU A 1 178 ? 1.114 3.739 -20.071 1.00 92.75 178 LEU A C 1
ATOM 1292 O O . LEU A 1 178 ? 2.067 4.046 -20.788 1.00 92.75 178 LEU A O 1
ATOM 1296 N N . TYR A 1 179 ? -0.135 3.644 -20.520 1.00 91.25 179 TYR A N 1
ATOM 1297 C CA . TYR A 1 179 ? -0.500 3.726 -21.934 1.00 91.25 179 TYR A CA 1
ATOM 1298 C C . TYR A 1 179 ? -1.489 4.864 -22.181 1.00 91.25 179 TYR A C 1
ATOM 1300 O O . TYR A 1 179 ? -2.344 5.144 -21.340 1.00 91.25 179 TYR A O 1
ATOM 1308 N N . ASP A 1 180 ? -1.385 5.498 -23.348 1.00 85.94 180 ASP A N 1
ATOM 1309 C CA . ASP A 1 180 ? -2.330 6.532 -23.762 1.00 85.94 180 ASP A CA 1
ATOM 1310 C C . ASP A 1 180 ? -3.717 5.899 -23.995 1.00 85.94 180 ASP A C 1
ATOM 1312 O O . ASP A 1 180 ? -3.853 5.040 -24.870 1.00 85.94 180 ASP A O 1
ATOM 1316 N N . PRO A 1 181 ? -4.771 6.314 -23.265 1.00 79.75 181 PRO A N 1
ATOM 1317 C CA . PRO A 1 181 ? -6.111 5.751 -23.429 1.00 79.75 181 PRO A CA 1
ATOM 1318 C C . PRO A 1 181 ? -6.729 6.035 -24.808 1.00 79.75 181 PRO A C 1
ATOM 1320 O O . PRO A 1 181 ? -7.737 5.421 -25.161 1.00 79.75 181 PRO A O 1
ATOM 1323 N N . SER A 1 182 ? -6.169 6.971 -25.581 1.00 87.56 182 SER A N 1
ATOM 1324 C CA . SER A 1 182 ? -6.598 7.275 -26.947 1.00 87.56 182 SER A CA 1
ATOM 1325 C C . SER A 1 182 ? -5.944 6.387 -28.016 1.00 87.56 182 SER A C 1
ATOM 1327 O O . SER A 1 182 ? -6.479 6.299 -29.124 1.00 87.56 182 SER A O 1
ATOM 1329 N N . ASP A 1 183 ? -4.857 5.675 -27.690 1.00 90.06 183 ASP A N 1
ATOM 1330 C CA . ASP A 1 183 ? -4.219 4.684 -28.563 1.00 90.06 183 ASP A CA 1
ATOM 1331 C C . ASP A 1 183 ? -4.580 3.263 -28.102 1.00 90.06 183 ASP A C 1
ATOM 1333 O O . ASP A 1 183 ? -3.929 2.655 -27.254 1.00 90.06 183 ASP A O 1
ATOM 1337 N N . THR A 1 184 ? -5.610 2.686 -28.723 1.00 88.31 184 THR A N 1
ATOM 1338 C CA . THR A 1 184 ? -6.094 1.332 -28.403 1.00 88.31 184 THR A CA 1
ATOM 1339 C C . THR A 1 184 ? -5.094 0.215 -28.723 1.00 88.31 184 THR A C 1
ATOM 1341 O O . THR A 1 184 ? -5.351 -0.939 -28.387 1.00 88.31 184 THR A O 1
ATOM 1344 N N . THR A 1 185 ? -3.992 0.524 -29.412 1.00 91.56 185 THR A N 1
ATOM 1345 C CA . THR A 1 185 ? -2.928 -0.432 -29.755 1.00 91.56 185 THR A CA 1
ATOM 1346 C C . THR A 1 185 ? -1.694 -0.298 -28.864 1.00 91.56 185 THR A C 1
ATOM 1348 O O . THR A 1 185 ? -0.887 -1.222 -28.817 1.00 91.56 185 THR A O 1
ATOM 1351 N N . ALA A 1 186 ? -1.572 0.793 -28.099 1.00 90.62 186 ALA A N 1
ATOM 1352 C CA . ALA A 1 186 ? -0.390 1.084 -27.290 1.00 90.62 186 ALA A CA 1
ATOM 1353 C C . ALA A 1 186 ? -0.062 -0.023 -26.279 1.00 90.62 186 ALA A C 1
ATOM 1355 O O . ALA A 1 186 ? 1.091 -0.432 -26.183 1.00 90.62 186 ALA A O 1
ATOM 1356 N N . GLU A 1 187 ? -1.062 -0.554 -25.569 1.00 89.12 187 GLU A N 1
ATOM 1357 C CA . GLU A 1 187 ? -0.850 -1.644 -24.605 1.00 89.12 187 GLU A CA 1
ATOM 1358 C C . GLU A 1 187 ? -0.402 -2.944 -25.289 1.00 89.12 187 GLU A C 1
ATOM 1360 O O . GLU A 1 187 ? 0.493 -3.623 -24.791 1.00 89.12 187 GLU A O 1
ATOM 1365 N N . ALA A 1 188 ? -0.980 -3.277 -26.448 1.00 89.19 188 ALA A N 1
ATOM 1366 C CA . ALA A 1 188 ? -0.624 -4.484 -27.193 1.00 89.19 188 ALA A CA 1
ATOM 1367 C C . ALA A 1 188 ? 0.798 -4.412 -27.776 1.00 89.19 188 ALA A C 1
ATOM 1369 O O . ALA A 1 188 ? 1.494 -5.425 -27.820 1.00 89.19 188 ALA A O 1
ATOM 1370 N N . ASP A 1 189 ? 1.232 -3.216 -28.178 1.00 89.81 189 ASP A N 1
ATOM 1371 C CA . ASP A 1 189 ? 2.564 -2.968 -28.736 1.00 89.81 189 ASP A CA 1
ATOM 1372 C C . ASP A 1 189 ? 3.620 -2.652 -27.658 1.00 89.81 189 ASP A C 1
ATOM 1374 O O . ASP A 1 189 ? 4.808 -2.545 -27.967 1.00 89.81 189 ASP A O 1
ATOM 1378 N N . GLY A 1 190 ? 3.199 -2.463 -26.401 1.00 91.50 190 GLY A N 1
ATOM 1379 C CA . GLY A 1 190 ? 4.053 -2.032 -25.291 1.00 91.50 190 GLY A CA 1
ATOM 1380 C C . GLY A 1 190 ? 4.527 -0.576 -25.387 1.00 91.50 190 GLY A C 1
ATOM 1381 O O . GLY A 1 190 ? 5.541 -0.217 -24.792 1.00 91.50 190 GLY A O 1
ATOM 1382 N N . ARG A 1 191 ? 3.834 0.287 -26.136 1.00 92.81 191 ARG A N 1
ATOM 1383 C CA . ARG A 1 191 ? 4.213 1.698 -26.323 1.00 92.81 191 ARG A CA 1
ATOM 1384 C C . ARG A 1 191 ? 3.747 2.539 -25.136 1.00 92.81 191 ARG A C 1
ATOM 1386 O O . ARG A 1 191 ? 2.604 2.988 -25.091 1.00 92.81 191 ARG A O 1
ATOM 1393 N N . SER A 1 192 ? 4.632 2.747 -24.162 1.00 94.56 192 SER A N 1
ATOM 1394 C CA . SER A 1 192 ? 4.331 3.558 -22.978 1.00 94.56 192 SER A CA 1
ATOM 1395 C C . SER A 1 192 ? 4.604 5.048 -23.194 1.00 94.56 192 SER A C 1
ATOM 1397 O O . SER A 1 192 ? 5.601 5.428 -23.800 1.00 94.56 192 SER A O 1
ATOM 1399 N N . TRP A 1 193 ? 3.741 5.901 -22.635 1.00 91.81 193 TRP A N 1
ATOM 1400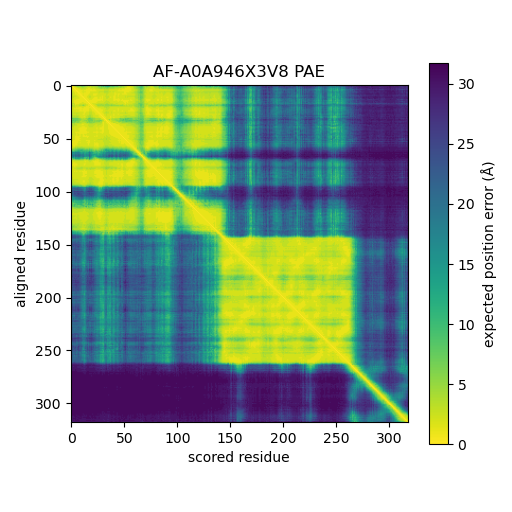 C CA . TRP A 1 193 ? 3.947 7.357 -22.559 1.00 91.81 193 TRP A CA 1
ATOM 1401 C C . TRP A 1 193 ? 4.590 7.834 -21.243 1.00 91.81 193 TRP A C 1
ATOM 1403 O O . TRP A 1 193 ? 4.981 8.993 -21.124 1.00 91.81 193 TRP A O 1
ATOM 1413 N N . ALA A 1 194 ? 4.679 6.949 -20.246 1.00 93.62 194 ALA A N 1
ATOM 1414 C CA . ALA A 1 194 ? 5.085 7.267 -18.877 1.00 93.62 194 ALA A CA 1
ATOM 1415 C C . ALA A 1 194 ? 6.416 6.598 -18.514 1.00 93.62 194 ALA A C 1
ATOM 1417 O O . ALA A 1 194 ? 7.114 7.057 -17.609 1.00 93.62 194 ALA A O 1
ATOM 1418 N N . VAL A 1 195 ? 6.787 5.539 -19.234 1.00 97.12 195 VAL A N 1
ATOM 1419 C CA . VAL A 1 195 ? 8.080 4.868 -19.128 1.00 97.12 195 VAL A CA 1
ATOM 1420 C C . VAL A 1 195 ? 8.774 4.950 -20.480 1.00 97.12 195 VAL A C 1
ATOM 1422 O O . VAL A 1 195 ? 8.194 4.585 -21.498 1.00 97.12 195 VAL A O 1
ATOM 1425 N N . SER A 1 196 ? 10.012 5.433 -20.491 1.00 96.31 196 SER A N 1
ATOM 1426 C CA . SER A 1 196 ? 10.789 5.610 -21.723 1.00 96.31 196 SER A CA 1
ATOM 1427 C C . SER A 1 196 ? 12.246 5.239 -21.495 1.00 96.31 196 SER A C 1
ATOM 1429 O O . SER A 1 196 ? 12.753 5.356 -20.375 1.00 96.31 196 SER A O 1
ATOM 1431 N N . MET A 1 197 ? 12.927 4.820 -22.557 1.00 97.81 197 MET A N 1
ATOM 1432 C CA . MET A 1 197 ? 14.360 4.552 -22.538 1.00 97.81 197 MET A CA 1
ATOM 1433 C C . MET A 1 197 ? 15.095 5.626 -23.335 1.00 97.81 197 MET A C 1
ATOM 1435 O O . MET A 1 197 ? 14.659 6.013 -24.412 1.00 97.81 197 MET A O 1
ATOM 1439 N N . TYR A 1 198 ? 16.234 6.081 -22.824 1.00 97.25 198 TYR A N 1
ATOM 1440 C CA . TYR A 1 198 ? 17.110 7.020 -23.515 1.00 97.25 198 TYR A CA 1
ATOM 1441 C C . TYR A 1 198 ? 18.541 6.495 -23.553 1.00 97.25 198 TYR A C 1
ATOM 1443 O O . TYR A 1 198 ? 18.954 5.712 -22.697 1.00 97.25 198 TYR A O 1
ATOM 1451 N N . ASN A 1 199 ? 19.318 6.946 -24.534 1.00 94.62 199 ASN A N 1
ATOM 1452 C CA . ASN A 1 199 ? 20.772 6.791 -24.527 1.00 94.62 199 ASN A CA 1
ATOM 1453 C C . ASN A 1 199 ? 21.460 7.954 -23.784 1.00 94.62 199 ASN A C 1
ATOM 1455 O O . ASN A 1 199 ? 20.812 8.903 -23.343 1.00 94.62 199 ASN A O 1
ATOM 1459 N N . ALA A 1 200 ? 22.792 7.922 -23.705 1.00 89.69 200 ALA A N 1
ATOM 1460 C CA . ALA A 1 200 ? 23.607 8.938 -23.032 1.00 89.69 200 ALA A CA 1
ATOM 1461 C C . ALA A 1 200 ? 23.411 10.372 -23.566 1.00 89.69 200 ALA A C 1
ATOM 1463 O O . ALA A 1 200 ? 23.706 11.340 -22.872 1.00 89.69 200 ALA A O 1
ATOM 1464 N N . SER A 1 201 ? 22.919 10.522 -24.800 1.00 92.25 201 SER A N 1
ATOM 1465 C CA . SER A 1 201 ? 22.604 11.820 -25.412 1.00 92.25 201 SER A CA 1
ATOM 1466 C C . SER A 1 201 ? 21.149 12.250 -25.189 1.00 92.25 201 SER A C 1
ATOM 1468 O O . SER A 1 201 ? 20.707 13.216 -25.807 1.00 92.25 201 SER A O 1
ATOM 1470 N N . MET A 1 202 ? 20.400 11.544 -24.334 1.00 91.62 202 MET A N 1
ATOM 1471 C CA . MET A 1 202 ? 18.965 11.742 -24.100 1.00 91.62 202 MET A CA 1
ATOM 1472 C C . MET A 1 202 ? 18.112 11.592 -25.367 1.00 91.62 202 MET A C 1
ATOM 1474 O O . MET A 1 202 ? 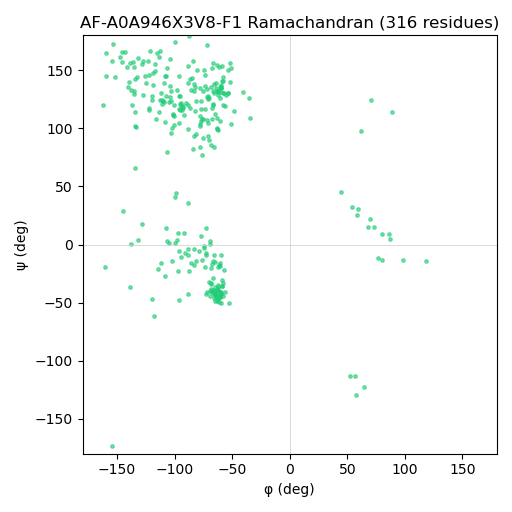17.023 12.156 -25.468 1.00 91.62 202 MET A O 1
ATOM 1478 N N . VAL A 1 203 ? 18.604 10.827 -26.344 1.00 94.56 203 VAL A N 1
ATOM 1479 C CA . VAL A 1 203 ? 17.820 10.441 -27.518 1.00 94.56 203 VAL A CA 1
ATOM 1480 C C . VAL A 1 203 ? 16.984 9.229 -27.142 1.00 94.56 203 VAL A C 1
ATOM 1482 O O . VAL A 1 203 ? 17.503 8.290 -26.533 1.00 94.56 203 VAL A O 1
ATOM 1485 N N . ASP A 1 204 ? 15.700 9.286 -27.485 1.00 95.75 204 ASP A N 1
ATOM 1486 C CA . ASP A 1 204 ? 14.738 8.219 -27.227 1.00 95.75 204 ASP A CA 1
ATOM 1487 C C . ASP A 1 204 ? 15.180 6.922 -27.912 1.00 95.75 204 ASP A C 1
ATOM 1489 O O . ASP A 1 204 ? 15.628 6.920 -29.063 1.00 95.75 204 ASP A O 1
ATOM 1493 N N . VAL A 1 205 ? 15.100 5.828 -27.166 1.00 95.25 205 VAL A N 1
ATOM 1494 C CA . VAL A 1 205 ? 15.379 4.476 -27.628 1.00 95.25 205 VAL A CA 1
ATOM 1495 C C . VAL A 1 205 ? 14.058 3.734 -27.641 1.00 95.25 205 VAL A C 1
ATOM 1497 O O . VAL A 1 205 ? 13.404 3.583 -26.608 1.00 95.25 205 VAL A O 1
ATOM 1500 N N . GLU A 1 206 ? 13.687 3.249 -28.821 1.00 94.88 206 GLU A N 1
ATOM 1501 C CA . GLU A 1 206 ? 12.451 2.501 -28.986 1.00 94.88 206 GLU A CA 1
ATOM 1502 C C . GLU A 1 206 ? 12.476 1.244 -28.109 1.00 94.88 206 GLU A C 1
ATOM 1504 O O . GLU A 1 206 ? 13.411 0.438 -28.155 1.00 94.88 206 GLU A O 1
ATOM 1509 N N . CYS A 1 207 ? 11.447 1.097 -27.280 1.00 96.38 207 CYS A N 1
ATOM 1510 C CA . CYS A 1 207 ? 11.317 -0.007 -26.348 1.00 96.38 207 CYS A CA 1
ATOM 1511 C C . CYS A 1 207 ? 9.855 -0.416 -26.177 1.00 96.38 207 CYS A C 1
ATOM 1513 O O . CYS A 1 207 ? 8.931 0.366 -26.404 1.00 96.38 207 CYS A O 1
ATOM 1515 N N . GLN A 1 208 ? 9.671 -1.659 -25.750 1.00 96.88 208 GLN A N 1
ATOM 1516 C CA . GLN A 1 208 ? 8.395 -2.221 -25.349 1.00 96.88 208 GLN A CA 1
ATOM 1517 C C . GLN A 1 208 ? 8.339 -2.303 -23.830 1.00 96.88 208 GLN A C 1
ATOM 1519 O O . GLN A 1 208 ? 9.211 -2.889 -23.184 1.00 96.88 208 GLN A O 1
ATOM 1524 N N . VAL A 1 209 ? 7.288 -1.731 -23.263 1.00 97.62 209 VAL A N 1
ATOM 1525 C CA . VAL A 1 209 ? 7.008 -1.719 -21.836 1.00 97.62 209 VAL A CA 1
ATOM 1526 C C . VAL A 1 209 ? 5.842 -2.650 -21.567 1.00 97.62 209 VAL A C 1
ATOM 1528 O O . VAL A 1 209 ? 4.783 -2.537 -22.175 1.00 97.62 209 VAL A O 1
ATOM 1531 N N . THR A 1 210 ? 6.035 -3.563 -20.625 1.00 95.06 210 THR A N 1
ATOM 1532 C CA . THR A 1 210 ? 4.972 -4.413 -20.090 1.00 95.06 210 THR A CA 1
ATOM 1533 C C . THR A 1 210 ? 4.958 -4.317 -18.575 1.00 95.06 210 THR A C 1
ATOM 1535 O O . THR A 1 210 ? 5.949 -3.940 -17.946 1.00 95.06 210 THR A O 1
ATOM 1538 N N . VAL A 1 211 ? 3.820 -4.641 -17.968 1.00 92.19 211 VAL A N 1
ATOM 1539 C CA . VAL A 1 211 ? 3.658 -4.564 -16.520 1.00 92.19 211 VAL A CA 1
ATOM 1540 C C . VAL A 1 211 ? 2.908 -5.774 -15.997 1.00 92.19 211 VAL A C 1
ATOM 1542 O O . VAL A 1 211 ? 1.868 -6.163 -16.526 1.00 92.19 211 VAL A O 1
ATOM 1545 N N . LEU A 1 212 ? 3.432 -6.361 -14.926 1.00 87.38 212 LEU A N 1
ATOM 1546 C CA . LEU A 1 212 ? 2.776 -7.432 -14.195 1.00 87.38 212 LEU A CA 1
ATOM 1547 C C . LEU A 1 212 ? 2.884 -7.146 -12.701 1.00 87.38 212 LEU A C 1
ATOM 1549 O O . LEU A 1 212 ? 3.971 -7.154 -12.129 1.00 87.38 212 LEU A O 1
ATOM 1553 N N . ALA A 1 213 ? 1.735 -6.900 -12.070 1.00 87.75 213 ALA A N 1
ATOM 1554 C CA . ALA A 1 213 ? 1.658 -6.472 -10.675 1.00 87.75 213 ALA A CA 1
ATOM 1555 C C . ALA A 1 213 ? 2.552 -5.245 -10.410 1.00 87.75 213 ALA A C 1
ATOM 1557 O O . ALA A 1 213 ? 2.249 -4.164 -10.908 1.00 87.75 213 ALA A O 1
ATOM 1558 N N . ASN A 1 214 ? 3.614 -5.391 -9.622 1.00 88.44 214 ASN A N 1
ATOM 1559 C CA . ASN A 1 214 ? 4.550 -4.327 -9.263 1.00 88.44 214 ASN A CA 1
ATOM 1560 C C . ASN A 1 214 ? 5.828 -4.310 -10.114 1.00 88.44 214 ASN A C 1
ATOM 1562 O O . ASN A 1 214 ? 6.708 -3.501 -9.850 1.00 88.44 214 ASN A O 1
ATOM 1566 N N . VAL A 1 215 ? 5.944 -5.176 -11.121 1.00 92.62 215 VAL A N 1
ATOM 1567 C CA . VAL A 1 215 ? 7.131 -5.257 -11.978 1.00 92.62 215 VAL A CA 1
ATOM 1568 C C . VAL A 1 215 ? 6.835 -4.637 -13.337 1.00 92.62 215 VAL A C 1
ATOM 1570 O O . VAL A 1 215 ? 5.929 -5.078 -14.046 1.00 92.62 215 VAL A O 1
ATOM 1573 N N . ILE A 1 216 ? 7.624 -3.632 -13.707 1.00 97.81 216 ILE A N 1
ATOM 1574 C CA . ILE A 1 216 ? 7.673 -3.042 -15.046 1.00 97.81 216 ILE A CA 1
ATOM 1575 C C . ILE A 1 216 ? 8.834 -3.698 -15.791 1.00 97.81 216 ILE A C 1
ATOM 1577 O O . ILE A 1 216 ? 9.952 -3.726 -15.286 1.00 97.81 216 ILE A O 1
ATOM 1581 N N . THR A 1 217 ? 8.589 -4.224 -16.987 1.00 97.88 217 THR A N 1
ATOM 1582 C CA . THR A 1 217 ? 9.636 -4.775 -17.858 1.00 97.88 217 THR A CA 1
ATOM 1583 C C . THR A 1 217 ? 9.775 -3.897 -19.087 1.00 97.88 217 THR A C 1
ATOM 1585 O O . THR A 1 217 ? 8.797 -3.683 -19.799 1.00 97.88 217 THR A O 1
ATOM 1588 N N . VAL A 1 218 ? 10.985 -3.409 -19.338 1.00 98.31 218 VAL A N 1
ATOM 1589 C CA . VAL A 1 218 ? 11.339 -2.572 -20.483 1.00 98.31 218 VAL A CA 1
ATOM 1590 C C . VAL A 1 218 ? 12.300 -3.348 -21.371 1.00 98.31 218 VAL A C 1
ATOM 1592 O O . VAL A 1 218 ? 13.423 -3.650 -20.972 1.00 98.31 218 VAL A O 1
ATOM 1595 N N . THR A 1 219 ? 11.854 -3.683 -22.575 1.00 97.25 219 THR A N 1
ATOM 1596 C CA . THR A 1 219 ? 12.633 -4.445 -23.555 1.00 97.25 219 THR A CA 1
ATOM 1597 C C . THR A 1 219 ? 13.008 -3.521 -24.705 1.00 97.25 219 THR A C 1
ATOM 1599 O O . THR A 1 219 ? 12.105 -2.927 -25.291 1.00 97.25 219 THR A O 1
ATOM 1602 N N . PRO A 1 220 ? 14.293 -3.354 -25.043 1.00 95.38 220 PRO A N 1
ATOM 1603 C CA . PRO A 1 220 ? 14.661 -2.564 -26.209 1.00 95.38 220 PRO A CA 1
ATOM 1604 C C . PRO A 1 220 ? 14.121 -3.233 -27.484 1.00 95.38 220 PRO A C 1
ATOM 1606 O O . PRO A 1 220 ? 14.228 -4.448 -27.646 1.00 95.38 220 PRO A O 1
ATOM 1609 N N . SER A 1 221 ? 13.511 -2.455 -28.382 1.00 93.00 221 SER A N 1
ATOM 1610 C CA . SER A 1 221 ? 12.884 -2.988 -29.607 1.00 93.00 221 SER A CA 1
ATOM 1611 C C . SER A 1 221 ? 13.913 -3.411 -30.660 1.00 93.00 221 SER A C 1
ATOM 1613 O O . SER A 1 221 ? 13.608 -4.184 -31.568 1.00 93.00 221 SER A O 1
ATOM 1615 N N . ILE A 1 222 ? 15.137 -2.900 -30.536 1.00 88.50 222 ILE A N 1
ATOM 1616 C CA . ILE A 1 222 ? 16.307 -3.259 -31.335 1.00 88.50 222 ILE A CA 1
ATOM 1617 C C . ILE A 1 222 ? 17.522 -3.406 -30.411 1.00 88.50 222 ILE A C 1
ATOM 1619 O O . ILE A 1 222 ? 17.537 -2.780 -29.349 1.00 88.50 222 ILE A O 1
ATOM 1623 N N . PRO A 1 223 ? 18.559 -4.160 -30.818 1.00 88.50 223 PRO A N 1
ATOM 1624 C CA . PRO A 1 223 ? 19.790 -4.253 -30.047 1.00 88.50 223 PRO A CA 1
ATOM 1625 C C . PRO A 1 223 ? 20.369 -2.873 -29.736 1.00 88.50 223 PRO A C 1
ATOM 1627 O O . PRO A 1 223 ? 20.517 -2.026 -30.625 1.00 88.50 223 PRO A O 1
ATOM 1630 N N . LEU A 1 224 ? 20.695 -2.648 -28.465 1.00 90.12 224 LEU A N 1
ATOM 1631 C CA . LEU A 1 224 ? 21.267 -1.391 -28.003 1.00 90.12 224 LEU A CA 1
ATOM 1632 C C . LEU A 1 224 ? 22.673 -1.167 -28.569 1.00 90.12 224 LEU A C 1
ATOM 1634 O O . LEU A 1 224 ? 23.398 -2.096 -28.932 1.00 90.12 224 LEU A O 1
ATOM 1638 N N . VAL A 1 225 ? 23.078 0.101 -28.621 1.00 87.00 225 VAL A N 1
ATOM 1639 C CA . VAL A 1 225 ? 24.447 0.449 -29.004 1.00 87.00 225 VAL A CA 1
ATOM 1640 C C . VAL A 1 225 ? 25.384 -0.019 -27.903 1.00 87.00 225 VAL A C 1
ATOM 1642 O O . VAL A 1 225 ? 25.103 0.158 -26.723 1.00 87.00 225 VAL A O 1
ATOM 1645 N N . ASN A 1 226 ? 26.486 -0.635 -28.301 1.00 84.88 226 ASN A N 1
ATOM 1646 C CA . ASN A 1 226 ? 27.474 -1.171 -27.385 1.00 84.88 226 ASN A CA 1
ATOM 1647 C C . ASN A 1 226 ? 28.327 -0.062 -26.745 1.00 84.88 226 ASN A C 1
ATOM 1649 O O . ASN A 1 226 ? 28.560 0.966 -27.382 1.00 84.88 226 ASN A O 1
ATOM 1653 N N . ASP A 1 227 ? 28.804 -0.290 -25.520 1.00 85.75 227 ASP A N 1
ATOM 1654 C CA . ASP A 1 227 ? 29.615 0.645 -24.727 1.00 85.75 227 ASP A CA 1
ATOM 1655 C C . ASP A 1 227 ? 28.961 2.035 -24.549 1.00 85.75 227 ASP A C 1
ATOM 1657 O O . ASP A 1 227 ? 29.633 3.068 -24.476 1.00 85.75 227 ASP A O 1
ATOM 1661 N N . VAL A 1 228 ? 27.625 2.073 -24.482 1.00 91.06 228 VAL A N 1
ATOM 1662 C CA . VAL A 1 228 ? 26.830 3.296 -24.309 1.00 91.06 228 VAL A CA 1
ATOM 1663 C C . VAL A 1 228 ? 26.022 3.208 -23.018 1.00 91.06 228 VAL A C 1
ATOM 1665 O O . VAL A 1 228 ? 25.439 2.177 -22.684 1.00 91.06 228 VAL A O 1
ATOM 1668 N N . GLN A 1 229 ? 25.981 4.314 -22.271 1.00 95.56 229 GLN A N 1
ATOM 1669 C CA . GLN A 1 229 ? 25.069 4.443 -21.139 1.00 95.56 229 GLN A CA 1
ATOM 1670 C C . GLN A 1 229 ? 23.639 4.648 -21.642 1.00 95.5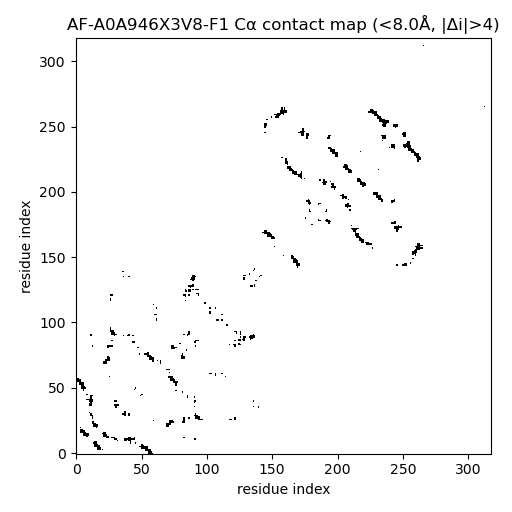6 229 GLN A C 1
ATOM 1672 O O . GLN A 1 229 ? 23.379 5.463 -22.529 1.00 95.56 229 GLN A O 1
ATOM 1677 N N . HIS A 1 230 ? 22.714 3.944 -21.015 1.00 97.44 230 HIS A N 1
ATOM 1678 C CA . HIS A 1 230 ? 21.284 4.054 -21.203 1.00 97.44 230 HIS A CA 1
ATOM 1679 C C . HIS A 1 230 ? 20.600 4.362 -19.871 1.00 97.44 230 HIS A C 1
ATOM 1681 O O . HIS A 1 230 ? 21.137 4.105 -18.790 1.00 97.44 230 HIS A O 1
ATOM 1687 N N . VAL A 1 231 ? 19.401 4.925 -19.958 1.00 97.69 231 VAL A N 1
ATOM 1688 C CA . VAL A 1 231 ? 18.543 5.197 -18.809 1.00 97.69 231 VAL A CA 1
ATOM 1689 C C . VAL A 1 231 ? 17.118 4.781 -19.123 1.00 97.69 231 VAL A C 1
ATOM 1691 O O . VAL A 1 231 ? 16.583 5.136 -20.171 1.00 97.69 231 VAL A O 1
ATOM 1694 N N . VAL A 1 232 ? 16.492 4.052 -18.204 1.00 98.38 232 VAL A N 1
ATOM 1695 C CA . VAL A 1 232 ? 15.036 3.904 -18.166 1.00 98.38 232 VAL A CA 1
ATOM 1696 C C . VAL A 1 232 ? 14.489 4.957 -17.215 1.00 98.38 232 VAL A C 1
ATOM 1698 O O . VAL A 1 232 ? 14.856 4.986 -16.041 1.00 98.38 232 VAL A O 1
ATOM 1701 N N . ARG A 1 233 ? 13.611 5.822 -17.720 1.00 97.62 233 ARG A N 1
ATOM 1702 C CA . ARG A 1 233 ? 12.941 6.869 -16.949 1.00 97.62 233 ARG A CA 1
ATOM 1703 C C . ARG A 1 233 ? 11.510 6.454 -16.642 1.00 97.62 233 ARG A C 1
ATOM 1705 O O . ARG A 1 233 ? 10.732 6.225 -17.565 1.00 97.62 233 ARG A O 1
ATOM 1712 N N . ILE A 1 234 ? 11.155 6.435 -15.360 1.00 97.56 234 ILE A N 1
ATOM 1713 C CA . ILE A 1 234 ? 9.782 6.270 -14.874 1.00 97.56 234 ILE A CA 1
ATOM 1714 C C . ILE A 1 234 ? 9.246 7.644 -14.474 1.00 97.56 234 ILE A C 1
ATOM 1716 O O . ILE A 1 234 ? 9.723 8.258 -13.520 1.00 97.56 234 ILE A O 1
ATOM 1720 N N . THR A 1 235 ? 8.266 8.137 -15.226 1.00 95.69 235 THR A N 1
ATOM 1721 C CA . THR A 1 235 ? 7.741 9.499 -15.082 1.00 95.69 235 THR A CA 1
ATOM 1722 C C . THR A 1 235 ? 6.933 9.653 -13.797 1.00 95.69 235 THR A C 1
ATOM 1724 O O . THR A 1 235 ? 5.969 8.920 -13.561 1.00 95.69 235 THR A O 1
ATOM 1727 N N . GLY A 1 236 ? 7.318 10.637 -12.985 1.00 88.38 236 GLY A N 1
ATOM 1728 C CA . GLY A 1 236 ? 6.597 11.077 -11.796 1.00 88.38 236 GLY A CA 1
ATOM 1729 C C . GLY A 1 236 ? 5.749 12.329 -12.030 1.00 88.38 236 GLY A C 1
ATOM 1730 O O . GLY A 1 236 ? 5.782 12.957 -13.092 1.00 88.38 236 GLY A O 1
ATOM 1731 N N . ALA A 1 237 ? 4.981 12.699 -11.006 1.00 83.69 237 ALA A N 1
ATOM 1732 C CA . ALA A 1 237 ? 4.080 13.852 -11.015 1.00 83.69 237 ALA A CA 1
ATOM 1733 C C . ALA A 1 237 ? 4.811 15.202 -11.075 1.00 83.69 237 ALA A C 1
ATOM 1735 O O . ALA A 1 237 ? 4.201 16.221 -11.393 1.00 83.69 237 ALA A O 1
ATOM 1736 N N . ASP A 1 238 ? 6.109 15.214 -10.777 1.00 85.00 238 ASP A N 1
ATOM 1737 C CA . ASP A 1 238 ? 6.989 16.372 -10.917 1.00 85.00 238 ASP A CA 1
ATOM 1738 C C . ASP A 1 238 ? 7.209 16.790 -12.379 1.00 85.00 238 ASP A C 1
ATOM 1740 O O . ASP A 1 238 ? 7.429 17.972 -12.645 1.00 85.00 238 ASP A O 1
ATOM 1744 N N . LEU A 1 239 ? 7.132 15.845 -13.324 1.00 85.75 239 LEU A N 1
ATOM 1745 C CA . LEU A 1 239 ? 7.365 16.101 -14.749 1.00 85.75 239 LEU A CA 1
ATOM 1746 C C . LEU A 1 239 ? 6.101 16.063 -15.608 1.00 85.75 239 LEU A C 1
ATOM 1748 O O . LEU A 1 239 ? 6.080 16.695 -16.665 1.00 85.75 239 LEU A O 1
ATOM 1752 N N . SER A 1 240 ? 5.065 15.323 -15.208 1.00 83.12 240 SER A N 1
ATOM 1753 C CA . SER A 1 240 ? 3.886 15.117 -16.052 1.00 83.12 240 SER A CA 1
ATOM 1754 C C . SER A 1 240 ? 2.614 14.871 -15.239 1.00 83.12 240 SER A C 1
ATOM 1756 O O . SER A 1 240 ? 2.659 14.164 -14.232 1.00 83.12 240 SER A O 1
ATOM 1758 N N . PRO A 1 241 ? 1.445 15.363 -15.697 1.00 77.69 241 PRO A N 1
ATOM 1759 C CA . PRO A 1 241 ? 0.155 14.925 -15.162 1.00 77.69 241 PRO A CA 1
ATOM 1760 C C . PRO A 1 241 ? -0.158 13.453 -15.493 1.00 77.69 241 PRO A C 1
ATOM 1762 O O . PRO A 1 241 ? -1.052 12.876 -14.882 1.00 77.69 241 PRO A O 1
ATOM 1765 N N . TYR A 1 242 ? 0.577 12.846 -16.430 1.00 85.25 242 TYR A N 1
ATOM 1766 C CA . TYR A 1 242 ? 0.476 11.437 -16.825 1.00 85.25 242 TYR A CA 1
ATOM 1767 C C . TYR A 1 242 ? 1.561 10.590 -16.144 1.00 85.25 242 TYR A C 1
ATOM 1769 O O . TYR A 1 242 ? 2.258 9.805 -16.784 1.00 85.25 242 TYR A O 1
ATOM 1777 N N . ALA A 1 243 ? 1.769 10.822 -14.848 1.00 89.06 243 ALA A N 1
ATOM 1778 C CA . ALA A 1 243 ? 2.716 10.058 -14.048 1.00 89.06 243 ALA A CA 1
ATOM 1779 C C . ALA A 1 243 ? 2.311 8.581 -13.969 1.00 89.06 243 ALA A C 1
ATOM 1781 O O . ALA A 1 243 ? 1.127 8.241 -14.042 1.00 89.06 243 ALA A O 1
ATOM 1782 N N . VAL A 1 244 ? 3.292 7.706 -13.744 1.00 93.56 244 VAL A N 1
ATOM 1783 C CA . VAL A 1 244 ? 2.997 6.316 -13.390 1.00 93.56 244 VAL A CA 1
ATOM 1784 C C . VAL A 1 244 ? 2.185 6.302 -12.102 1.00 93.56 244 VAL A C 1
ATOM 1786 O O . VAL A 1 244 ? 2.521 6.996 -11.142 1.00 93.56 244 VAL A O 1
ATOM 1789 N N . GLN A 1 245 ? 1.129 5.496 -12.081 1.00 89.50 245 GLN A N 1
ATOM 1790 C CA . GLN A 1 245 ? 0.273 5.323 -10.918 1.00 89.50 245 GLN A CA 1
ATOM 1791 C C . GLN A 1 245 ? 0.327 3.893 -10.414 1.00 89.50 245 GLN A C 1
ATOM 1793 O O . GLN A 1 245 ? 0.458 2.936 -11.182 1.00 89.50 245 GLN A O 1
ATOM 1798 N N . ASN A 1 246 ? 0.146 3.731 -9.111 1.00 82.69 246 ASN A N 1
ATOM 1799 C CA . ASN A 1 246 ? -0.231 2.432 -8.577 1.00 82.69 246 ASN A CA 1
ATOM 1800 C C . ASN A 1 246 ? -1.692 2.106 -8.939 1.00 82.69 246 ASN A C 1
ATOM 1802 O O . ASN A 1 246 ? -2.440 2.945 -9.445 1.00 82.69 246 ASN A O 1
ATOM 1806 N N . ARG A 1 247 ? -2.133 0.875 -8.663 1.00 77.31 247 ARG A N 1
ATOM 1807 C CA . ARG A 1 247 ? -3.521 0.437 -8.924 1.00 77.31 247 ARG A CA 1
ATOM 1808 C C . ARG A 1 247 ? -4.592 1.239 -8.186 1.00 77.31 247 ARG A C 1
ATOM 1810 O O . ARG A 1 247 ? -5.774 1.042 -8.448 1.00 77.31 247 ARG A O 1
ATOM 1817 N N . GLN A 1 248 ? -4.193 2.104 -7.265 1.00 69.56 248 GLN A N 1
ATOM 1818 C CA . GLN A 1 248 ? -5.092 2.899 -6.445 1.00 69.56 248 GLN A CA 1
ATOM 1819 C C . GLN A 1 248 ? -5.119 4.374 -6.857 1.00 69.56 248 GLN A C 1
ATOM 1821 O O . GLN A 1 248 ? -5.859 5.153 -6.266 1.00 69.56 248 GLN A O 1
ATOM 1826 N N . GLY A 1 249 ? -4.386 4.730 -7.918 1.00 71.06 249 GLY A N 1
ATOM 1827 C CA . GLY A 1 249 ? -4.401 6.057 -8.524 1.00 71.06 249 GLY A CA 1
ATOM 1828 C C . GLY A 1 249 ? -3.425 7.050 -7.897 1.00 71.06 249 GLY A C 1
ATOM 1829 O O . GLY A 1 249 ? -3.423 8.209 -8.308 1.00 71.06 249 GLY A O 1
ATOM 1830 N N . ASP A 1 250 ? -2.580 6.635 -6.945 1.00 78.75 250 ASP A N 1
ATOM 1831 C CA . ASP A 1 250 ? -1.528 7.526 -6.453 1.00 78.75 250 ASP A CA 1
ATOM 1832 C C . ASP A 1 250 ? -0.416 7.612 -7.489 1.00 78.75 250 ASP A C 1
ATOM 1834 O O . ASP A 1 250 ? 0.087 6.591 -7.968 1.00 78.75 250 ASP A O 1
ATOM 1838 N N . ASN A 1 251 ? -0.003 8.837 -7.790 1.00 83.81 251 ASN A N 1
ATOM 1839 C CA . ASN A 1 251 ? 1.115 9.089 -8.681 1.00 83.81 251 ASN A CA 1
ATOM 1840 C C . ASN A 1 251 ? 2.445 8.751 -8.000 1.00 83.81 251 ASN A C 1
ATOM 1842 O O . ASN A 1 251 ? 2.647 9.024 -6.813 1.00 83.81 251 ASN A O 1
ATOM 1846 N N . LEU A 1 252 ? 3.398 8.269 -8.793 1.00 88.69 252 LEU A N 1
ATOM 1847 C CA . LEU A 1 252 ? 4.814 8.336 -8.465 1.00 88.69 252 LEU A CA 1
ATOM 1848 C C . LEU A 1 252 ? 5.169 9.809 -8.222 1.00 88.69 252 LEU A C 1
ATOM 1850 O O . LEU A 1 252 ? 4.977 10.646 -9.101 1.00 88.69 252 LEU A O 1
ATOM 1854 N N . ALA A 1 253 ? 5.634 10.148 -7.020 1.00 80.19 253 ALA A N 1
ATOM 1855 C CA . ALA A 1 253 ? 5.748 11.551 -6.614 1.00 80.19 253 ALA A CA 1
ATOM 1856 C C . ALA A 1 253 ? 6.809 12.323 -7.415 1.00 80.19 253 ALA A C 1
ATOM 1858 O O . ALA A 1 253 ? 6.597 13.479 -7.776 1.00 80.19 253 ALA A O 1
ATOM 1859 N N . VAL A 1 254 ? 7.940 11.673 -7.688 1.00 84.06 254 VAL A N 1
ATOM 1860 C CA . VAL A 1 254 ? 9.099 12.243 -8.380 1.00 84.06 254 VAL A CA 1
ATOM 1861 C C . VAL A 1 254 ? 9.575 11.246 -9.421 1.00 84.06 254 VAL A C 1
ATOM 1863 O O . VAL A 1 254 ? 9.556 10.043 -9.174 1.00 84.06 254 VAL A O 1
ATOM 1866 N N . THR A 1 255 ? 10.006 11.746 -10.571 1.00 93.12 255 THR A N 1
ATOM 1867 C CA . THR A 1 255 ? 10.562 10.946 -11.656 1.00 93.12 255 THR A CA 1
ATOM 1868 C C . THR A 1 255 ? 11.792 10.187 -11.179 1.00 93.12 255 THR A C 1
ATOM 1870 O O . THR A 1 255 ? 12.699 10.764 -10.579 1.00 93.12 255 THR A O 1
ATOM 1873 N N . GLN A 1 256 ? 11.831 8.888 -11.468 1.00 95.94 256 GLN A N 1
ATOM 1874 C CA . GLN A 1 256 ? 12.925 8.005 -11.068 1.00 95.94 256 GLN A CA 1
ATOM 1875 C C . GLN A 1 256 ? 13.601 7.409 -12.297 1.00 95.94 256 GLN A C 1
ATOM 1877 O O . GLN A 1 256 ? 12.965 7.189 -13.328 1.00 95.94 256 GLN A O 1
ATOM 1882 N N . ASN A 1 257 ? 14.904 7.172 -12.188 1.00 96.94 257 ASN A N 1
ATOM 1883 C CA . ASN A 1 257 ? 15.740 6.706 -13.285 1.00 96.94 2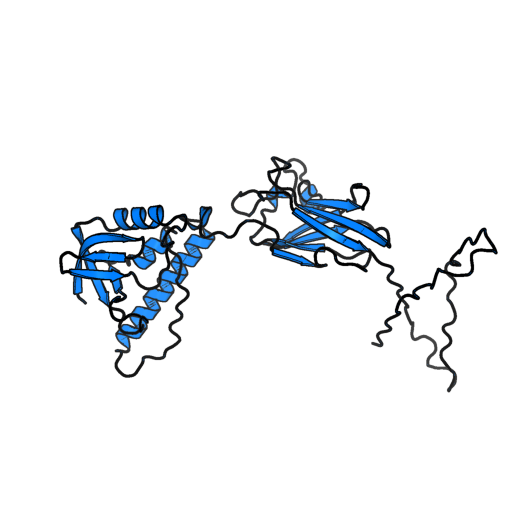57 ASN A CA 1
ATOM 1884 C C . ASN A 1 257 ? 16.481 5.438 -12.869 1.00 96.94 257 ASN A C 1
ATOM 1886 O O . ASN A 1 257 ? 16.897 5.323 -11.720 1.00 96.94 257 ASN A O 1
ATOM 1890 N N . VAL A 1 258 ? 16.676 4.535 -13.826 1.00 97.44 258 VAL A N 1
ATOM 1891 C CA . VAL A 1 258 ? 17.566 3.377 -13.705 1.00 97.44 258 VAL A CA 1
ATOM 1892 C C . VAL A 1 258 ? 18.592 3.463 -14.823 1.00 97.44 258 VAL A C 1
ATOM 1894 O O . VAL A 1 258 ? 18.232 3.408 -16.000 1.00 97.44 258 VAL A O 1
ATOM 1897 N N . PHE A 1 259 ? 19.860 3.618 -14.464 1.00 96.50 259 PHE A N 1
ATOM 1898 C CA . PHE A 1 259 ? 20.977 3.724 -15.390 1.00 96.50 259 PHE A CA 1
ATOM 1899 C C . PHE A 1 259 ? 21.652 2.372 -15.585 1.00 96.50 259 PHE A C 1
ATOM 1901 O O . PHE A 1 259 ? 21.787 1.584 -14.653 1.00 96.50 259 PHE A O 1
ATOM 1908 N N . PHE A 1 260 ? 22.135 2.118 -16.793 1.00 96.06 260 PHE A N 1
ATOM 1909 C CA . PHE A 1 260 ? 22.997 0.978 -17.078 1.00 96.06 260 PHE A CA 1
ATOM 1910 C C . PHE A 1 260 ? 23.880 1.273 -18.288 1.00 96.06 260 PHE A C 1
ATOM 1912 O O . PHE A 1 260 ? 23.554 2.122 -19.112 1.00 96.06 260 PHE A O 1
ATOM 1919 N N . THR A 1 261 ? 24.995 0.569 -18.407 1.00 95.31 261 THR A N 1
ATOM 1920 C CA . THR A 1 261 ? 25.919 0.684 -19.534 1.00 95.31 261 THR A CA 1
ATOM 1921 C C . THR A 1 261 ? 26.009 -0.663 -20.225 1.00 95.31 261 THR A C 1
ATOM 1923 O O . THR A 1 261 ? 26.304 -1.681 -19.588 1.00 95.31 261 THR A O 1
ATOM 1926 N N . THR A 1 262 ? 25.734 -0.672 -21.526 1.00 90.75 262 THR A N 1
ATOM 1927 C CA . THR A 1 262 ? 25.923 -1.864 -22.352 1.00 90.75 262 THR A CA 1
ATOM 1928 C C . THR A 1 262 ? 27.405 -2.187 -22.475 1.00 90.75 262 THR A C 1
ATOM 1930 O O . THR A 1 262 ? 28.243 -1.292 -22.383 1.00 90.75 262 THR A O 1
ATOM 1933 N N . GLY A 1 263 ? 27.740 -3.457 -22.670 1.00 78.69 263 GLY A N 1
ATOM 1934 C CA . GLY A 1 263 ? 29.122 -3.839 -22.938 1.00 78.69 263 GLY A CA 1
ATOM 1935 C C . GLY A 1 263 ? 29.263 -4.968 -23.938 1.00 78.69 263 GLY A C 1
ATOM 1936 O O . GLY A 1 263 ? 28.308 -5.665 -24.310 1.00 78.69 263 GLY A O 1
ATOM 1937 N N . SER A 1 264 ? 30.496 -5.106 -24.409 1.00 61.16 264 SER A N 1
ATOM 1938 C CA . SER A 1 264 ? 30.860 -5.964 -25.524 1.00 61.16 264 SER A CA 1
ATOM 1939 C C . SER A 1 264 ? 30.762 -7.444 -25.154 1.00 61.16 264 SER A C 1
ATOM 1941 O O . SER A 1 264 ? 31.732 -8.051 -24.701 1.00 61.16 264 SER A O 1
ATOM 1943 N N . LYS A 1 265 ? 29.617 -8.086 -25.420 1.00 47.59 265 LYS A N 1
ATOM 1944 C CA . LYS A 1 265 ? 29.527 -9.551 -25.347 1.00 47.59 265 LYS A CA 1
ATOM 1945 C C . LYS A 1 265 ? 30.148 -10.185 -26.595 1.00 47.59 265 LYS A C 1
ATOM 1947 O O . LYS A 1 265 ? 29.516 -10.272 -27.645 1.00 47.59 265 LYS A O 1
ATOM 1952 N N . ILE A 1 266 ? 31.374 -10.691 -26.470 1.00 46.78 266 ILE A N 1
ATOM 1953 C CA . ILE A 1 266 ? 31.934 -11.636 -27.445 1.00 46.78 266 ILE A CA 1
ATOM 1954 C C . ILE A 1 266 ? 31.286 -13.001 -27.180 1.00 46.78 266 ILE A C 1
ATOM 1956 O O . ILE A 1 266 ? 31.589 -13.649 -26.180 1.00 46.78 266 ILE A O 1
ATOM 1960 N N . THR A 1 267 ? 30.388 -13.438 -28.064 1.00 41.91 267 THR A N 1
ATOM 1961 C CA . THR A 1 267 ? 29.841 -14.803 -28.033 1.00 41.91 267 THR A CA 1
ATOM 1962 C C . THR A 1 267 ? 30.693 -15.673 -28.952 1.00 41.91 267 THR A C 1
ATOM 1964 O O . THR A 1 267 ? 30.794 -15.394 -30.144 1.00 41.91 267 THR A O 1
ATOM 1967 N N . VAL A 1 268 ? 31.357 -16.687 -28.395 1.00 42.94 268 VAL A N 1
ATOM 1968 C CA . VAL A 1 268 ? 32.094 -17.693 -29.171 1.00 42.94 268 VAL A CA 1
ATOM 1969 C C . VAL A 1 268 ? 31.235 -18.951 -29.219 1.00 42.94 268 VAL A C 1
ATOM 1971 O O . VAL A 1 268 ? 31.212 -19.710 -28.254 1.00 42.94 268 VAL A O 1
ATOM 1974 N N . ASP A 1 269 ? 30.535 -19.168 -30.331 1.00 38.22 269 ASP A N 1
ATOM 1975 C CA . ASP A 1 269 ? 29.861 -20.440 -30.595 1.00 38.22 269 ASP A CA 1
ATOM 1976 C C . ASP A 1 269 ? 30.914 -21.479 -30.994 1.00 38.22 269 ASP A C 1
ATOM 1978 O O . ASP A 1 269 ? 31.489 -21.422 -32.084 1.00 38.22 269 ASP A O 1
ATOM 1982 N N . ILE A 1 270 ? 31.192 -22.435 -30.107 1.00 43.88 270 ILE A N 1
ATOM 1983 C CA . ILE A 1 270 ? 31.953 -23.633 -30.468 1.00 43.88 270 ILE A CA 1
ATOM 1984 C C . ILE A 1 270 ? 30.937 -24.656 -30.970 1.00 43.88 270 ILE A C 1
ATOM 1986 O O . ILE A 1 270 ? 30.263 -25.314 -30.184 1.00 43.88 270 ILE A O 1
ATOM 1990 N N . THR A 1 271 ? 30.800 -24.777 -32.287 1.00 38.03 271 THR A N 1
ATOM 1991 C CA . THR A 1 271 ? 30.068 -25.891 -32.896 1.00 38.03 271 THR A CA 1
ATOM 1992 C C . THR A 1 271 ? 30.938 -27.145 -32.782 1.00 38.03 271 THR A C 1
ATOM 1994 O O . THR A 1 271 ? 32.041 -27.190 -33.329 1.00 38.03 271 THR A O 1
ATOM 1997 N N . GLU A 1 272 ? 30.479 -28.162 -32.045 1.00 41.03 272 GLU A N 1
ATOM 1998 C CA . GLU A 1 272 ? 31.064 -29.507 -32.095 1.00 41.03 272 GLU A CA 1
ATOM 1999 C C . GLU A 1 272 ? 30.813 -30.103 -33.485 1.00 41.03 272 GLU A C 1
ATOM 2001 O O . GLU A 1 272 ? 29.844 -30.830 -33.677 1.00 41.03 272 GLU A O 1
ATOM 2006 N N . ASP A 1 273 ? 31.654 -29.795 -34.473 1.00 42.12 273 ASP A N 1
ATOM 2007 C CA . ASP A 1 273 ? 31.535 -30.447 -35.785 1.00 42.12 273 ASP A CA 1
ATOM 2008 C C . ASP A 1 273 ? 32.833 -31.056 -36.320 1.00 42.12 273 ASP A C 1
ATOM 2010 O O . ASP A 1 273 ? 32.911 -31.403 -37.490 1.00 42.12 273 ASP A O 1
ATOM 2014 N N . GLU A 1 274 ? 33.851 -31.279 -35.475 1.00 40.53 274 GLU A N 1
ATOM 2015 C CA . GLU A 1 274 ? 35.065 -32.010 -35.896 1.00 40.53 274 GLU A CA 1
ATOM 2016 C C . GLU A 1 274 ? 35.703 -32.902 -34.805 1.00 40.53 274 GLU A C 1
ATOM 2018 O O . GLU A 1 274 ? 36.899 -33.185 -34.836 1.00 40.53 274 GLU A O 1
ATOM 2023 N N . ALA A 1 275 ? 34.934 -33.440 -33.849 1.00 37.97 275 ALA A N 1
ATOM 2024 C CA . ALA A 1 275 ? 35.488 -34.363 -32.841 1.00 37.97 275 ALA A CA 1
ATOM 2025 C C . ALA A 1 275 ? 35.793 -35.790 -33.367 1.00 37.97 275 ALA A C 1
ATOM 2027 O O . ALA A 1 275 ? 36.332 -36.618 -32.631 1.00 37.97 275 ALA A O 1
ATOM 2028 N N . ALA A 1 276 ? 35.490 -36.111 -34.631 1.00 38.97 276 ALA A N 1
ATOM 2029 C CA . ALA A 1 276 ? 35.640 -37.473 -35.160 1.00 38.97 276 ALA A CA 1
ATOM 2030 C C . ALA A 1 276 ? 36.909 -37.735 -35.998 1.00 38.97 276 ALA A C 1
ATOM 2032 O O . ALA A 1 276 ? 37.098 -38.861 -36.462 1.00 38.97 276 ALA A O 1
ATOM 2033 N N . ALA A 1 277 ? 37.815 -36.768 -36.188 1.00 37.88 277 ALA A N 1
ATOM 2034 C CA . ALA A 1 277 ? 39.000 -36.992 -37.018 1.00 37.88 277 ALA A CA 1
ATOM 2035 C C . ALA A 1 277 ? 40.305 -36.501 -36.373 1.00 37.88 277 ALA A C 1
ATOM 2037 O O . ALA A 1 277 ? 40.704 -35.355 -36.523 1.00 37.88 277 ALA A O 1
ATOM 2038 N N . LYS A 1 278 ? 41.037 -37.478 -35.819 1.00 35.84 278 LYS A N 1
ATOM 2039 C CA . LYS A 1 278 ? 42.468 -37.477 -35.452 1.00 35.84 278 LYS A CA 1
ATOM 2040 C C . LYS A 1 278 ? 42.796 -36.983 -34.042 1.00 35.84 278 LYS A C 1
ATOM 2042 O O . LYS A 1 278 ? 42.674 -35.819 -33.690 1.00 35.84 278 LYS A O 1
ATOM 2047 N N . GLY A 1 279 ? 43.292 -37.933 -33.249 1.00 37.22 279 GLY A N 1
ATOM 2048 C CA . GLY A 1 279 ? 43.804 -37.700 -31.910 1.00 37.22 279 GLY A CA 1
ATOM 2049 C C . GLY A 1 279 ? 44.950 -36.687 -31.866 1.00 37.22 279 GLY A C 1
ATOM 2050 O O . GLY A 1 279 ? 45.827 -36.681 -32.724 1.00 37.22 279 GLY A O 1
ATOM 2051 N N . SER A 1 280 ? 44.934 -35.908 -30.782 1.00 41.38 280 SER A N 1
ATOM 2052 C CA . SER A 1 280 ? 45.962 -34.975 -30.318 1.00 41.38 280 SER A CA 1
ATOM 2053 C C . SER A 1 280 ? 46.288 -33.814 -31.257 1.00 41.38 280 SER A C 1
ATOM 2055 O O . SER A 1 280 ? 47.162 -33.935 -32.108 1.00 41.38 280 SER A O 1
ATOM 2057 N N . THR A 1 281 ? 45.704 -32.633 -31.019 1.00 32.78 281 THR A N 1
ATOM 2058 C CA . THR A 1 281 ? 46.450 -31.366 -31.107 1.00 32.78 281 THR A CA 1
ATOM 2059 C C . THR A 1 281 ? 45.744 -30.251 -30.331 1.00 32.78 281 THR A C 1
ATOM 2061 O O . THR A 1 281 ? 44.524 -30.194 -30.254 1.00 32.78 281 THR A O 1
ATOM 2064 N N . ILE A 1 282 ? 46.556 -29.378 -29.740 1.00 35.78 282 ILE A N 1
ATOM 2065 C CA . ILE A 1 282 ? 46.227 -28.072 -29.159 1.00 35.78 282 ILE A CA 1
ATOM 2066 C C . ILE A 1 282 ? 45.127 -27.359 -29.964 1.00 35.78 282 ILE A C 1
ATOM 2068 O O . ILE A 1 282 ? 45.299 -27.130 -31.161 1.00 35.78 282 ILE A O 1
ATOM 2072 N N . TYR A 1 283 ? 44.047 -26.954 -29.289 1.00 34.22 283 TYR A N 1
ATOM 2073 C CA . TYR A 1 283 ? 43.012 -26.090 -29.855 1.00 34.22 283 TYR A CA 1
ATOM 2074 C C . TYR A 1 283 ? 43.634 -24.751 -30.267 1.00 34.22 283 TYR A C 1
ATOM 2076 O O . TYR A 1 283 ? 43.979 -23.921 -29.427 1.00 34.22 283 TYR A O 1
ATOM 2084 N N . ARG A 1 284 ? 43.790 -24.535 -31.573 1.00 35.44 284 ARG A N 1
ATOM 2085 C CA . ARG A 1 284 ? 43.892 -23.191 -32.140 1.00 35.44 284 ARG A CA 1
ATOM 2086 C C . ARG A 1 284 ? 42.525 -22.882 -32.734 1.00 35.44 284 ARG A C 1
ATOM 2088 O O . ARG A 1 284 ? 42.171 -23.547 -33.703 1.00 35.44 284 ARG A O 1
ATOM 2095 N N . PRO A 1 285 ? 41.752 -21.936 -32.178 1.00 36.00 285 PRO A N 1
ATOM 2096 C CA . PRO A 1 285 ? 40.533 -21.507 -32.840 1.00 36.00 285 PRO A CA 1
ATOM 2097 C C . PRO A 1 285 ? 40.909 -20.987 -34.229 1.00 36.00 285 PRO A C 1
ATOM 2099 O O . PRO A 1 285 ? 41.724 -20.072 -34.366 1.00 36.00 285 PRO A O 1
ATOM 2102 N N . THR A 1 286 ? 40.362 -21.622 -35.260 1.00 31.59 286 THR A N 1
ATOM 2103 C CA . THR A 1 286 ? 40.406 -21.104 -36.625 1.00 31.59 286 THR A CA 1
ATOM 2104 C C . THR A 1 286 ? 39.541 -19.848 -36.627 1.00 31.59 286 THR A C 1
ATOM 2106 O O . THR A 1 286 ? 38.353 -19.955 -36.318 1.00 31.59 286 THR A O 1
ATOM 2109 N N . PRO A 1 287 ? 40.081 -18.650 -36.912 1.00 34.50 287 PRO A N 1
ATOM 2110 C CA . PRO A 1 287 ? 39.260 -17.453 -36.942 1.00 34.50 287 PRO A CA 1
ATOM 2111 C C . PRO A 1 287 ? 38.255 -17.601 -38.085 1.00 34.50 287 PRO A C 1
ATOM 2113 O O . PRO A 1 287 ? 38.642 -17.596 -39.256 1.00 34.50 287 PRO A O 1
ATOM 2116 N N . ILE A 1 288 ? 36.967 -17.731 -37.763 1.00 32.06 288 ILE A N 1
ATOM 2117 C CA . ILE A 1 288 ? 35.921 -17.412 -38.730 1.00 32.06 288 ILE A CA 1
ATOM 2118 C C . ILE A 1 288 ? 36.019 -15.902 -38.925 1.00 32.06 288 ILE A C 1
ATOM 2120 O O . ILE A 1 288 ? 35.746 -15.112 -38.024 1.00 32.06 288 ILE A O 1
ATOM 2124 N N . VAL A 1 289 ? 36.517 -15.500 -40.089 1.00 34.91 289 VAL A N 1
ATOM 2125 C CA . VAL A 1 289 ? 36.657 -14.096 -40.462 1.00 34.91 289 VAL A CA 1
ATOM 2126 C C . VAL A 1 289 ? 35.269 -13.464 -40.527 1.00 34.91 289 VAL A C 1
ATOM 2128 O O . VAL A 1 289 ? 34.537 -13.695 -41.485 1.00 34.91 289 VAL A O 1
ATOM 2131 N N . GLN A 1 290 ? 34.944 -12.590 -39.575 1.00 34.75 290 GLN A N 1
ATOM 2132 C CA . GLN A 1 290 ? 34.047 -11.464 -39.822 1.00 34.75 290 GLN A CA 1
ATOM 2133 C C . GLN A 1 290 ? 34.628 -10.182 -39.208 1.00 34.75 290 GLN A C 1
ATOM 2135 O O . GLN A 1 290 ? 34.524 -9.930 -38.016 1.00 34.75 290 GLN A O 1
ATOM 2140 N N . ARG A 1 291 ? 35.207 -9.383 -40.117 1.00 28.05 291 ARG A N 1
ATOM 2141 C CA . ARG A 1 291 ? 35.811 -8.042 -39.990 1.00 28.05 291 ARG A CA 1
ATOM 2142 C C . ARG A 1 291 ? 37.145 -7.955 -39.226 1.00 28.05 291 ARG A C 1
ATOM 2144 O O . ARG A 1 291 ? 37.221 -8.337 -38.064 1.00 28.05 291 ARG A O 1
ATOM 2151 N N . PRO A 1 292 ? 38.202 -7.395 -39.847 1.00 29.59 292 PRO A N 1
ATOM 2152 C CA . PRO A 1 292 ? 39.338 -6.887 -39.093 1.00 29.59 292 PRO A CA 1
ATOM 2153 C C . PRO A 1 292 ? 38.837 -5.797 -38.143 1.00 29.59 292 PRO A C 1
ATOM 2155 O O . PRO A 1 292 ? 38.069 -4.923 -38.549 1.00 29.59 292 PRO A O 1
ATOM 2158 N N . LEU A 1 293 ? 39.297 -5.831 -36.896 1.00 33.81 293 LEU A N 1
ATOM 2159 C CA . LEU A 1 293 ? 39.313 -4.650 -36.048 1.00 33.81 293 LEU A CA 1
ATOM 2160 C C . LEU A 1 293 ? 40.241 -3.638 -36.752 1.00 33.81 293 LEU A C 1
ATOM 2162 O O . LEU A 1 293 ? 41.462 -3.788 -36.701 1.00 33.81 293 LEU A O 1
ATOM 2166 N N . GLU A 1 294 ? 39.695 -2.668 -37.490 1.00 28.03 294 GLU A N 1
ATOM 2167 C CA . GLU A 1 294 ? 40.494 -1.548 -37.998 1.00 28.03 294 GLU A CA 1
ATOM 2168 C C . GLU A 1 294 ? 40.881 -0.666 -36.809 1.00 28.03 294 GLU A C 1
ATOM 2170 O O . GLU A 1 294 ? 40.181 0.272 -36.433 1.00 28.03 294 GLU A O 1
ATOM 2175 N N . VAL A 1 295 ? 42.023 -0.973 -36.200 1.00 29.95 295 VAL A N 1
ATOM 2176 C CA . VAL A 1 295 ? 42.745 0.004 -35.391 1.00 29.95 295 VAL A CA 1
ATOM 2177 C C . VAL A 1 295 ? 43.423 0.949 -36.379 1.00 29.95 295 VAL A C 1
ATOM 2179 O O . VAL A 1 295 ? 44.528 0.681 -36.850 1.00 29.95 295 VAL A O 1
ATOM 2182 N N . ASN A 1 296 ? 42.750 2.045 -36.736 1.00 28.81 296 ASN A N 1
ATOM 2183 C CA . ASN A 1 296 ? 43.391 3.155 -37.439 1.00 28.81 296 ASN A CA 1
ATOM 2184 C C . ASN A 1 296 ? 44.372 3.842 -36.479 1.00 28.81 296 ASN A C 1
ATOM 2186 O O . ASN A 1 296 ? 44.036 4.809 -35.801 1.00 28.81 296 ASN A O 1
ATOM 2190 N N . ALA A 1 297 ? 45.597 3.325 -36.403 1.00 32.94 297 ALA A N 1
ATOM 2191 C CA . ALA A 1 297 ? 46.715 4.032 -35.798 1.00 32.94 297 ALA A CA 1
ATOM 2192 C C . ALA A 1 297 ? 47.311 4.983 -36.847 1.00 32.94 297 ALA A C 1
ATOM 2194 O O . ALA A 1 297 ? 48.151 4.590 -37.654 1.00 32.94 297 ALA A O 1
ATOM 2195 N N . THR A 1 298 ? 46.865 6.238 -36.860 1.00 34.06 298 THR A N 1
ATOM 2196 C CA . THR A 1 298 ? 47.457 7.310 -37.681 1.00 34.06 298 THR A CA 1
ATOM 2197 C C . THR A 1 298 ? 48.610 8.038 -36.979 1.00 34.06 298 THR A C 1
ATOM 2199 O O . THR A 1 298 ? 48.750 9.241 -37.166 1.00 34.06 298 THR A O 1
ATOM 2202 N N . ASP A 1 299 ? 49.440 7.357 -36.177 1.00 33.62 299 ASP A N 1
ATOM 2203 C CA . ASP A 1 299 ? 50.683 7.958 -35.662 1.00 33.62 299 ASP A CA 1
ATOM 2204 C C . ASP A 1 299 ? 51.694 6.907 -35.136 1.00 33.62 299 ASP A C 1
ATOM 2206 O O . ASP A 1 299 ? 51.360 6.167 -34.206 1.00 33.62 299 ASP A O 1
ATOM 2210 N N . PRO A 1 300 ? 52.924 6.804 -35.686 1.00 36.66 300 PRO A N 1
ATOM 2211 C CA . PRO A 1 300 ? 53.949 5.878 -35.198 1.00 36.66 300 PRO A CA 1
ATOM 2212 C C . PRO A 1 300 ? 54.602 6.255 -33.853 1.00 36.66 300 PRO A C 1
ATOM 2214 O O . PRO A 1 300 ? 55.384 5.452 -33.344 1.00 36.66 300 PRO A O 1
ATOM 2217 N N . GLU A 1 301 ? 54.342 7.432 -33.265 1.00 34.66 301 GLU A N 1
ATOM 2218 C CA . GLU A 1 301 ? 55.137 7.920 -32.116 1.00 34.66 301 GLU A CA 1
ATOM 2219 C C . GLU A 1 301 ? 54.479 7.850 -30.721 1.00 34.66 301 GLU A C 1
ATOM 2221 O O . GLU A 1 301 ? 55.138 8.167 -29.732 1.00 34.66 301 GLU A O 1
ATOM 2226 N N . GLN A 1 302 ? 53.249 7.347 -30.556 1.00 34.00 302 GLN A N 1
ATOM 2227 C CA . GLN A 1 302 ? 52.610 7.246 -29.222 1.00 34.00 302 GLN A CA 1
ATOM 2228 C C . GLN A 1 302 ? 52.673 5.857 -28.555 1.00 34.00 302 GLN A C 1
ATOM 2230 O O . GLN A 1 302 ? 51.740 5.406 -27.887 1.00 34.00 302 GLN A O 1
ATOM 2235 N N . HIS A 1 303 ? 53.812 5.174 -28.662 1.00 36.62 303 HIS A N 1
ATOM 2236 C CA . HIS A 1 303 ? 54.083 3.958 -27.890 1.00 36.62 303 HIS A CA 1
ATOM 2237 C C . HIS A 1 303 ? 54.477 4.286 -26.436 1.00 36.62 303 HIS A C 1
ATOM 2239 O O . HIS A 1 303 ? 55.667 4.311 -26.129 1.00 36.62 303 HIS A O 1
ATOM 2245 N N . ALA A 1 304 ? 53.512 4.494 -25.522 1.00 36.03 304 ALA A N 1
ATOM 2246 C CA . ALA A 1 304 ? 53.792 4.341 -24.079 1.00 36.03 304 ALA A CA 1
ATOM 2247 C C . ALA A 1 304 ? 52.611 4.145 -23.103 1.00 36.03 304 ALA A C 1
ATOM 2249 O O . ALA A 1 304 ? 52.880 3.680 -21.999 1.00 36.03 304 ALA A O 1
ATOM 2250 N N . THR A 1 305 ? 51.344 4.469 -23.402 1.00 33.38 305 THR A N 1
ATOM 2251 C CA . THR A 1 305 ? 50.333 4.550 -22.306 1.00 33.38 305 THR A CA 1
ATOM 2252 C C . THR A 1 305 ? 48.998 3.841 -22.507 1.00 33.38 305 THR A C 1
ATOM 2254 O O . THR A 1 305 ? 48.163 3.890 -21.610 1.00 33.38 305 THR A O 1
ATOM 2257 N N . HIS A 1 306 ? 48.789 3.103 -23.596 1.00 33.56 306 HIS A N 1
ATOM 2258 C CA . HIS A 1 306 ? 47.552 2.339 -23.781 1.00 33.56 306 HIS A CA 1
ATOM 2259 C C . HIS A 1 306 ? 47.825 0.845 -23.596 1.00 33.56 306 HIS A C 1
ATOM 2261 O O . HIS A 1 306 ? 47.979 0.093 -24.558 1.00 33.56 306 HIS A O 1
ATOM 2267 N N . GLN A 1 307 ? 47.901 0.402 -22.335 1.00 30.97 307 GLN A N 1
ATOM 2268 C CA . GLN A 1 307 ? 47.654 -1.005 -22.029 1.00 30.97 307 GLN A CA 1
ATOM 2269 C C . GLN A 1 307 ? 46.204 -1.300 -22.416 1.00 30.97 307 GLN A C 1
ATOM 2271 O O . GLN A 1 307 ? 45.274 -0.960 -21.693 1.00 30.97 307 GLN A O 1
ATOM 2276 N N . SER A 1 308 ? 46.034 -1.909 -23.588 1.00 34.12 308 SER A N 1
ATOM 2277 C CA . SER A 1 308 ? 44.820 -2.614 -23.980 1.00 34.12 308 SER A CA 1
ATOM 2278 C C . SER A 1 308 ? 44.456 -3.590 -22.861 1.00 34.12 308 SER A C 1
ATOM 2280 O O . SER A 1 308 ? 45.094 -4.634 -22.712 1.00 34.12 308 SER A O 1
ATOM 2282 N N . THR A 1 309 ? 43.448 -3.256 -22.060 1.00 32.19 309 THR A N 1
ATOM 2283 C CA . THR A 1 309 ? 42.736 -4.237 -21.245 1.00 32.19 309 THR A CA 1
ATOM 2284 C C . THR A 1 309 ? 42.077 -5.206 -22.214 1.00 32.19 309 THR A C 1
ATOM 2286 O O . THR A 1 309 ? 41.060 -4.893 -22.826 1.00 32.19 309 THR A O 1
ATOM 2289 N N . PHE A 1 310 ? 42.707 -6.361 -22.426 1.00 35.00 310 PHE A N 1
ATOM 2290 C CA . PHE A 1 310 ? 42.075 -7.455 -23.152 1.00 35.00 310 PHE A CA 1
ATOM 2291 C C . PHE A 1 310 ? 40.772 -7.817 -22.425 1.00 35.00 310 PHE A C 1
ATOM 2293 O O . PHE A 1 310 ? 40.816 -7.999 -21.205 1.00 35.00 310 PHE A O 1
ATOM 2300 N N . PRO A 1 311 ? 39.627 -7.919 -23.120 1.00 34.94 311 PRO A N 1
ATOM 2301 C CA . PRO A 1 311 ? 38.399 -8.373 -22.488 1.00 34.94 311 PRO A CA 1
ATOM 2302 C C . PRO A 1 311 ? 38.594 -9.791 -21.936 1.00 34.94 311 PRO A C 1
ATOM 2304 O O . PRO A 1 311 ? 39.176 -10.662 -22.590 1.00 34.94 311 PRO A O 1
ATOM 2307 N N . THR A 1 312 ? 38.117 -10.022 -20.714 1.00 31.45 312 THR A N 1
ATOM 2308 C CA . THR A 1 312 ? 38.129 -11.341 -20.075 1.00 31.45 312 THR A CA 1
ATOM 2309 C C . THR A 1 312 ? 37.115 -12.242 -20.777 1.00 31.45 312 THR A C 1
ATOM 2311 O O . THR A 1 312 ? 35.911 -12.108 -20.578 1.00 31.45 312 THR A O 1
ATOM 2314 N N . ILE A 1 313 ? 37.590 -13.178 -21.599 1.00 35.59 313 ILE A N 1
ATOM 2315 C CA . ILE A 1 313 ? 36.737 -14.189 -22.233 1.00 35.59 313 ILE A CA 1
ATOM 2316 C C . ILE A 1 313 ? 36.430 -15.272 -21.193 1.00 35.59 313 ILE A C 1
ATOM 2318 O O . ILE A 1 313 ? 37.311 -16.042 -20.813 1.00 35.59 313 ILE A O 1
ATOM 2322 N N . THR A 1 314 ? 35.179 -15.345 -20.734 1.00 31.27 314 THR A N 1
ATOM 2323 C CA . THR A 1 314 ? 34.701 -16.465 -19.910 1.00 31.27 314 THR A CA 1
ATOM 2324 C C . THR A 1 314 ? 34.112 -17.527 -20.829 1.00 31.27 314 THR A C 1
ATOM 2326 O O . THR A 1 314 ? 33.079 -17.302 -21.452 1.00 31.27 314 THR A O 1
ATOM 2329 N N . VAL A 1 315 ? 34.770 -18.683 -20.926 1.00 31.77 315 VAL A N 1
ATOM 2330 C CA . VAL A 1 315 ? 34.271 -19.841 -21.682 1.00 31.77 315 VAL A CA 1
ATOM 2331 C C . VAL A 1 315 ? 33.550 -20.770 -20.706 1.00 31.77 315 VAL A C 1
ATOM 2333 O O . VAL A 1 315 ? 34.180 -21.298 -19.790 1.00 31.77 315 VAL A O 1
ATOM 2336 N N . GLN A 1 316 ? 32.239 -20.960 -20.874 1.00 27.50 316 GLN A N 1
ATOM 2337 C CA . GLN A 1 316 ? 31.494 -22.026 -20.198 1.00 27.50 316 GLN A CA 1
ATOM 2338 C C . GLN A 1 316 ? 31.399 -23.236 -21.129 1.00 27.50 316 GLN A C 1
ATOM 2340 O O . GLN A 1 316 ? 30.990 -23.103 -22.277 1.00 27.50 316 GLN A O 1
ATOM 2345 N N . PHE A 1 317 ? 31.787 -24.406 -20.626 1.00 26.11 317 PHE A N 1
ATOM 2346 C CA . PHE A 1 317 ? 31.562 -25.685 -21.293 1.00 26.11 317 PHE A CA 1
ATOM 2347 C C . PHE A 1 317 ? 30.211 -26.229 -20.810 1.00 26.11 317 PHE A C 1
ATOM 2349 O O . PHE A 1 317 ? 30.034 -26.390 -19.600 1.00 26.11 317 PHE A O 1
ATOM 2356 N N . THR A 1 318 ? 29.272 -26.478 -21.722 1.00 36.22 318 THR A N 1
ATOM 2357 C CA . THR A 1 318 ? 28.056 -27.273 -21.468 1.00 36.22 318 THR A CA 1
ATOM 2358 C C . THR A 1 318 ? 28.193 -28.637 -22.102 1.00 36.22 318 THR A C 1
ATOM 2360 O O . THR A 1 318 ? 28.621 -28.653 -23.277 1.00 36.22 318 THR A O 1
#

Nearest PDB structures (foldseek):
  3lx0-assembly1_A  TM=8.493E-01  e=1.031E-05  Staphylococcus aureus
  5ige-assembly1_A  TM=8.150E-01  e=2.741E-05  Staphylococcus aureus
  4dfa-assembly1_A  TM=7.384E-01  e=1.031E-05  Staphylococcus aureus
  3dhq-assembly1_A  TM=7.039E-01  e=8.676E-06  Staphylococcus aureus
  3mvv-assembly1_A  TM=7.054E-01  e=2.443E-05  Staphylococcus aureus

Sequence (318 aa):
MATGTVQTFIDGMTFTTVEGETVRLNGIDVPVGAAPGRNAAKAELEELIPAGTVLTLIADTTTTVPSSSTKLYWAFDGAVNVSVQMCVLGYARFAGREQNKVATAGVSTTDYFANNTYIAAVKAASDAAEIALTGLWNTHWKGAFEIEASSPGDGATEVPIDTAITITMTQSVSSASLYDPSDTTAEADGRSWAVSMYNASMVDVECQVTVLANVITVTPSIPLVNDVQHVVRITGADLSPYAVQNRQGDNLAVTQNVFFTTGSKITVDITEDEAAAKGSTIYRPTPIVQRPLEVNATDPEQHATHQSTFPTITVQFT

Mean predicted aligned error: 16.39 Å

Foldseek 3Di:
DDKFFFAAFDWLFWGAGPVGAIEGEPQWDADDDPAPLTVVSRVVLCVVAPGGQMWDWDWQPLDDDPDPRYTYTQIDRDPDGSLLVSLLQPRIAGPPDDSPDDRDPPDDPVSVVVVVVVNVSNHVSNVVCCVVVGRCNVPHVDDAFAFPAKVVGFAAEQAFQFDKIKTFTSWFWDPPLFADPVDPCCQVQQPGPQKFKAWPVRHTFAWHWDGDTRMIITTGPDGHDAQIKMKIKGHFPVVDPSHTAHPVRDGNHHIDMGMYHHHDDDDDDDDPDPPPDDDDDDDDPDDPDDDDPPPPPPDPPPPDDDPPPDDDDDDDDD

Radius of gyration: 31.13 Å; Cα contacts (8 Å, |Δi|>4): 569; chains: 1; bounding box: 77×54×78 Å

Secondary structure (DSSP, 8-state):
-EEEEEEEEEETTEEEETTSPEEEESSEE---TT-TTHHHHHHHHHHHS-TT-EEEEEE-SS---SSTT--EEEEEETTEEHHHHHHHTTSSEE----------TTS-HHHHHHHHHHHHHHHHHHHHHHHTT-GGGGTTSSPPSSEEEEESPTTEEEE-TTPPEEEEESS-B-HHHHS-TT-TTHHHHT--SSEEEEETT--EE-EEEEEETTEEEEEESSPPPTT-EEEEEE--TTT-TT--BBTTSPBPSS-EEEEEEE------------TTS-S--------------------TT-TTS-------------

Solvent-accessible surface area (backbone atoms only — not comparable to full-atom values): 18363 Å² total; per-residue (Å²): 124,47,76,42,33,32,56,48,77,78,45,40,52,30,34,32,24,73,87,70,47,63,45,30,47,41,63,49,39,55,49,58,94,88,41,73,59,21,69,56,18,25,50,50,44,45,70,76,54,36,72,66,40,68,27,45,36,39,72,52,88,84,66,86,58,98,52,98,81,64,52,39,22,51,43,19,56,84,88,43,49,51,49,33,51,38,8,51,52,13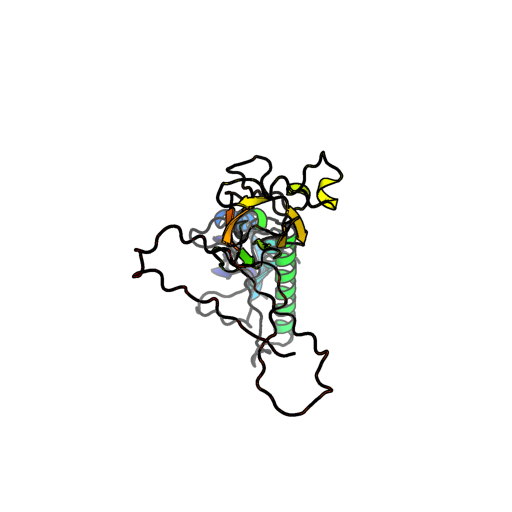,41,24,38,52,54,79,78,74,80,87,63,74,75,56,94,86,56,56,71,66,60,51,54,53,50,51,53,52,43,51,46,22,39,54,24,17,54,49,11,54,76,66,37,27,57,37,35,66,74,58,74,45,74,74,63,44,82,69,48,47,40,70,43,70,70,34,66,62,37,53,45,78,57,59,37,37,37,33,35,67,47,42,49,27,67,77,35,33,28,52,89,88,44,91,54,23,68,84,64,12,46,42,82,17,46,50,36,25,39,76,84,70,46,79,43,67,48,30,42,48,76,56,61,30,34,39,37,41,31,61,72,55,74,46,66,68,72,37,43,33,34,41,39,42,34,3,53,74,82,34,97,59,18,34,18,34,72,85,68,53,53,20,62,57,61,45,76,41,37,34,22,24,22,87,76,84,81,82,85,82,77,92,80,67,90,87,73,77,85,87,76,84,90,70,86,75,79,80,86,77,74,81,84,80,77,83,75,90,63,94,80,76,86,81,79,80,80,77,77,73,80,85,82,81,85,83,90,129

pLDDT: mean 77.25, std 22.25, range [26.11, 98.38]